Protein AF-A0A8J3K2D4-F1 (afdb_monomer_lite)

Foldseek 3Di:
DLVVLLVVFPHLLDLQSSLVSLLVVLLPDALVVLLVCVQVLVVLLLLCPDPQLQVLLCVLQVHADPVNSLFLSLLQVNNDDVSSVCCSVPVVSCCPDPQSVCSVVVNDHRRGHPSSSCSSQSSSCNNVVHDGRDDYDDDRVPPPPPPPPPPPPDDDDDDDDDDDDDDDDDDDDDDDDDDDDDDDDDDDDDDDDDD

InterPro domains:
  IPR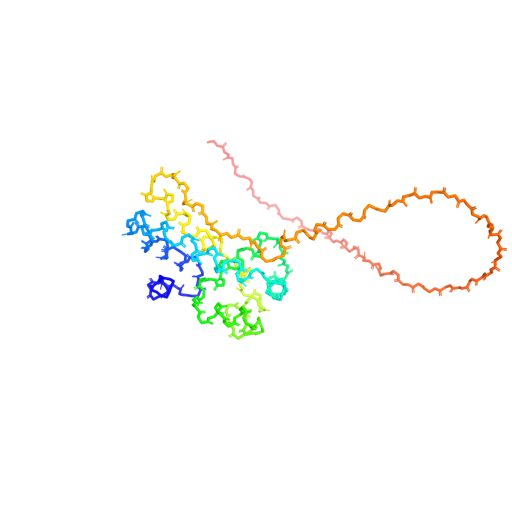025334 Domain of unknown function DUF4240 [PF14024] (2-125)

Radius of gyration: 26.65 Å; chains: 1; bounding box: 77×69×40 Å

pLDDT: mean 78.57, std 26.72, range [28.66, 98.62]

Organism: NCBI:txid310353

Sequence (195 aa):
MVEKARESAADPSDAEDVAERTLALLTALPAEKVALLAQPLWDLRARSYRWNLWHAAYLINGGCSDDGFEYFRGWLLAQGRAVFEGAVADPDTLADLPAVQRVAAGDEADLECESMYGVVWDAYEVVTGGQEPPAVMGRYPGSARDGTSRTPTRTADACRNSPHSSTAESGVQRVDFACRGGESTSIGGPTPPVS

Structure (mmCIF, N/CA/C/O backbone):
data_AF-A0A8J3K2D4-F1
#
_entry.id   AF-A0A8J3K2D4-F1
#
loop_
_atom_site.group_PDB
_atom_site.id
_atom_site.type_symbol
_atom_site.label_atom_id
_atom_site.label_alt_id
_atom_site.label_comp_id
_atom_site.label_asym_id
_atom_site.label_entity_id
_atom_site.label_seq_id
_atom_site.pdbx_PDB_ins_code
_atom_site.Cartn_x
_atom_site.Cartn_y
_atom_site.Cartn_z
_atom_site.occupancy
_atom_site.B_iso_or_equiv
_atom_site.auth_seq_id
_atom_site.auth_comp_id
_atom_site.auth_asym_id
_atom_site.auth_atom_id
_atom_site.pdbx_PDB_model_num
ATOM 1 N N . MET A 1 1 ? -10.055 -3.914 0.112 1.00 90.31 1 MET A N 1
ATOM 2 C CA . MET A 1 1 ? -9.832 -2.531 0.575 1.00 90.31 1 MET A CA 1
ATOM 3 C C . MET A 1 1 ? -9.081 -1.761 -0.485 1.00 90.31 1 MET A C 1
ATOM 5 O O . MET A 1 1 ? -9.723 -0.925 -1.088 1.00 90.31 1 MET A O 1
ATOM 9 N N . VAL A 1 2 ? -7.835 -2.128 -0.808 1.00 95.19 2 VAL A N 1
ATOM 10 C CA . VAL A 1 2 ? -7.049 -1.454 -1.862 1.00 95.19 2 VAL A CA 1
ATOM 11 C C . VAL A 1 2 ? -7.787 -1.357 -3.202 1.00 95.19 2 VAL A C 1
ATOM 13 O O . VAL A 1 2 ? -7.913 -0.264 -3.716 1.00 95.19 2 VAL A O 1
ATOM 16 N N . GLU A 1 3 ? -8.382 -2.433 -3.730 1.00 96.56 3 GLU A N 1
ATOM 17 C CA . GLU A 1 3 ? -9.128 -2.335 -5.009 1.00 96.56 3 GLU A CA 1
ATOM 18 C C . GLU A 1 3 ? -10.270 -1.309 -4.960 1.00 96.56 3 GLU A C 1
ATOM 20 O O . GLU A 1 3 ? -10.398 -0.457 -5.829 1.00 96.56 3 GLU A O 1
ATOM 25 N N . LYS A 1 4 ? -11.046 -1.315 -3.871 1.00 96.12 4 LYS A N 1
ATOM 26 C CA . LYS A 1 4 ? -12.104 -0.323 -3.646 1.00 96.12 4 LYS A CA 1
ATOM 27 C C . LYS A 1 4 ? -11.535 1.094 -3.493 1.00 96.12 4 LYS A C 1
ATOM 29 O O . LYS A 1 4 ? -12.167 2.053 -3.915 1.00 96.12 4 LYS A O 1
ATOM 34 N N . ALA A 1 5 ? -10.366 1.226 -2.870 1.00 96.81 5 ALA A N 1
ATOM 35 C CA . ALA A 1 5 ? -9.665 2.496 -2.735 1.00 96.81 5 ALA A CA 1
ATOM 36 C C . ALA A 1 5 ? -9.250 3.028 -4.114 1.00 96.81 5 ALA A C 1
ATOM 38 O O . ALA A 1 5 ? -9.567 4.171 -4.426 1.00 96.81 5 ALA A O 1
ATOM 39 N N . ARG A 1 6 ? -8.669 2.167 -4.963 1.00 96.81 6 ARG A N 1
ATOM 40 C CA . ARG A 1 6 ? -8.301 2.462 -6.357 1.00 96.81 6 ARG A CA 1
ATOM 41 C C . ARG A 1 6 ? -9.504 2.885 -7.198 1.00 96.81 6 ARG A C 1
ATOM 43 O O . ARG A 1 6 ? -9.395 3.836 -7.954 1.00 96.81 6 ARG A O 1
ATOM 50 N N . GLU A 1 7 ? -10.660 2.241 -7.039 1.00 96.44 7 GLU A N 1
ATOM 51 C CA . GLU A 1 7 ? -11.907 2.638 -7.723 1.00 96.44 7 GLU A CA 1
ATOM 52 C C . GLU A 1 7 ? -12.402 4.041 -7.328 1.00 96.44 7 GLU A C 1
ATOM 54 O O . GLU A 1 7 ? -13.128 4.676 -8.089 1.00 96.44 7 GLU A O 1
ATOM 59 N N . SER A 1 8 ? -12.043 4.510 -6.130 1.00 94.75 8 SER A N 1
ATOM 60 C CA . SER A 1 8 ? -12.447 5.818 -5.596 1.00 94.75 8 SER A CA 1
ATOM 61 C C . SER A 1 8 ? -11.359 6.894 -5.655 1.00 94.75 8 SER A C 1
ATOM 63 O O . SER A 1 8 ? -11.638 8.038 -5.298 1.00 94.75 8 SER A O 1
ATOM 65 N N . ALA A 1 9 ? -10.138 6.529 -6.052 1.00 95.25 9 ALA A N 1
ATOM 66 C CA . ALA A 1 9 ? -9.019 7.449 -6.201 1.00 95.25 9 ALA A CA 1
ATOM 67 C C . ALA A 1 9 ? -9.276 8.385 -7.391 1.00 95.25 9 ALA A C 1
ATOM 69 O O . ALA A 1 9 ? -9.798 7.964 -8.426 1.00 95.25 9 ALA A O 1
ATOM 70 N N . ALA A 1 10 ? -8.928 9.658 -7.231 1.00 95.06 10 ALA A N 1
ATOM 71 C CA . ALA A 1 10 ? -8.898 10.621 -8.322 1.00 95.06 10 ALA A CA 1
ATOM 72 C C . ALA A 1 10 ? -7.847 10.222 -9.367 1.00 95.06 10 ALA A C 1
ATOM 74 O O . ALA A 1 10 ? -8.119 10.322 -10.565 1.00 95.06 10 ALA A O 1
ATOM 75 N N . ASP A 1 11 ? -6.699 9.712 -8.915 1.00 91.81 11 ASP A N 1
ATOM 76 C CA . ASP A 1 11 ? -5.683 9.096 -9.763 1.00 91.81 11 ASP A CA 1
ATOM 77 C C . ASP A 1 11 ? -5.267 7.722 -9.203 1.00 91.81 11 ASP A C 1
ATOM 79 O O . ASP A 1 11 ? -4.462 7.631 -8.281 1.00 91.81 11 ASP A O 1
ATOM 83 N N . PRO A 1 12 ? -5.771 6.606 -9.764 1.00 91.06 12 PRO A N 1
ATOM 84 C CA . PRO A 1 12 ? -5.373 5.262 -9.340 1.00 91.06 12 PRO A CA 1
ATOM 85 C C . PRO A 1 12 ? -3.907 4.905 -9.646 1.00 91.06 12 PRO A C 1
ATOM 87 O O . PRO A 1 12 ? -3.455 3.820 -9.259 1.00 91.06 12 PRO A O 1
ATOM 90 N N . SER A 1 13 ? -3.184 5.733 -10.406 1.00 89.94 13 SER A N 1
ATOM 91 C CA . SER A 1 13 ? -1.741 5.583 -10.619 1.00 89.94 13 SER A CA 1
ATOM 92 C C . SER A 1 13 ? -0.906 6.294 -9.554 1.00 89.94 13 SER A C 1
ATOM 94 O O . SER A 1 13 ? 0.236 5.889 -9.340 1.00 89.94 13 SER A O 1
ATOM 96 N N . ASP A 1 14 ? -1.498 7.247 -8.833 1.00 94.44 14 ASP A N 1
ATOM 97 C CA . ASP A 1 14 ? -0.912 7.879 -7.656 1.00 94.44 14 ASP A CA 1
ATOM 98 C C . ASP A 1 14 ? -1.084 6.960 -6.434 1.00 94.44 14 ASP A C 1
ATOM 100 O O . ASP A 1 14 ? -2.194 6.679 -5.969 1.00 94.44 14 ASP A O 1
ATOM 104 N N . ALA A 1 15 ? 0.032 6.439 -5.924 1.00 96.69 15 ALA A N 1
ATOM 105 C CA . ALA A 1 15 ? 0.014 5.541 -4.777 1.00 96.69 15 ALA A CA 1
ATOM 106 C C . ALA A 1 15 ? -0.432 6.242 -3.485 1.00 96.69 15 ALA A C 1
ATOM 108 O O . ALA A 1 15 ? -1.056 5.581 -2.650 1.00 96.69 15 ALA A O 1
ATOM 109 N N . GLU A 1 16 ? -0.177 7.546 -3.343 1.00 96.88 16 GLU A N 1
ATOM 110 C CA . GLU A 1 16 ? -0.563 8.313 -2.159 1.00 96.88 16 GLU A CA 1
ATOM 111 C C . GLU A 1 16 ? -2.072 8.554 -2.120 1.00 96.88 16 GLU A C 1
ATOM 113 O O . GLU A 1 16 ? -2.702 8.283 -1.100 1.00 96.88 16 GLU A O 1
ATOM 118 N N . ASP A 1 17 ? -2.709 8.914 -3.241 1.00 97.38 17 ASP A N 1
ATOM 119 C CA . ASP A 1 17 ? -4.179 9.008 -3.286 1.00 97.38 17 ASP A CA 1
ATOM 120 C C . ASP A 1 17 ? -4.814 7.643 -2.964 1.00 97.38 17 ASP A C 1
ATOM 122 O O . ASP A 1 17 ? -5.733 7.542 -2.147 1.00 97.38 17 ASP A O 1
ATOM 126 N N . VAL A 1 18 ? -4.277 6.540 -3.500 1.00 98.44 18 VAL A N 1
ATOM 127 C CA . VAL A 1 18 ? -4.755 5.191 -3.143 1.00 98.44 18 VAL A CA 1
ATOM 128 C C . VAL A 1 18 ? -4.538 4.879 -1.651 1.00 98.44 18 VAL A C 1
ATOM 130 O O . VAL A 1 18 ? -5.399 4.227 -1.037 1.00 98.44 18 VAL A O 1
ATOM 133 N N . ALA A 1 19 ? -3.435 5.326 -1.047 1.00 98.44 19 ALA A N 1
ATOM 134 C CA . ALA A 1 19 ? -3.166 5.189 0.385 1.00 98.44 19 ALA A CA 1
ATOM 135 C C . ALA A 1 19 ? -4.170 5.985 1.224 1.00 98.44 19 ALA A C 1
ATOM 137 O O . ALA A 1 19 ? -4.793 5.409 2.119 1.00 98.44 19 ALA A O 1
ATOM 138 N N . GLU A 1 20 ? -4.433 7.243 0.873 1.00 98.31 20 GLU A N 1
ATOM 139 C CA . GLU A 1 20 ? -5.433 8.094 1.522 1.00 98.31 20 GLU A CA 1
ATOM 140 C C . GLU A 1 20 ? -6.835 7.475 1.459 1.00 98.31 20 GLU A C 1
ATOM 142 O O . GLU A 1 20 ? -7.537 7.380 2.473 1.00 98.31 20 GLU A O 1
ATOM 147 N N . ARG A 1 21 ? -7.257 6.979 0.285 1.00 98.44 21 ARG A N 1
ATOM 148 C CA . ARG A 1 21 ? -8.548 6.278 0.147 1.00 98.44 21 ARG A CA 1
ATOM 149 C C . ARG A 1 21 ? -8.584 4.993 0.964 1.00 98.44 21 ARG A C 1
ATOM 151 O O . ARG A 1 21 ? -9.619 4.665 1.550 1.00 98.44 21 ARG A O 1
ATOM 158 N N . THR A 1 22 ? -7.475 4.261 1.030 1.00 98.62 22 THR A N 1
ATOM 159 C CA . THR A 1 22 ? -7.382 3.045 1.845 1.00 98.62 22 THR A CA 1
ATOM 160 C C . THR A 1 22 ? -7.506 3.382 3.328 1.00 98.62 22 THR A C 1
ATOM 162 O O . THR A 1 22 ? -8.318 2.761 4.015 1.00 98.62 22 THR A O 1
ATOM 165 N N . LEU A 1 23 ? -6.795 4.405 3.807 1.00 98.56 23 LEU A N 1
ATOM 166 C CA . LEU A 1 23 ? -6.881 4.909 5.176 1.00 98.56 23 LEU A CA 1
ATOM 167 C C . LEU A 1 23 ? -8.310 5.347 5.526 1.00 98.56 23 LEU A C 1
ATOM 169 O O . LEU A 1 23 ? -8.849 4.942 6.558 1.00 98.56 23 LEU A O 1
ATOM 173 N N . ALA A 1 24 ? -8.974 6.100 4.645 1.00 98.31 24 ALA A N 1
ATOM 174 C CA . ALA A 1 24 ? -10.362 6.524 4.838 1.00 98.31 24 ALA A CA 1
ATOM 175 C C . ALA A 1 24 ? -11.330 5.330 4.953 1.00 98.31 24 ALA A C 1
ATOM 177 O O . ALA A 1 24 ? -12.232 5.319 5.792 1.00 98.31 24 ALA A O 1
ATOM 178 N N . LEU A 1 25 ? -11.136 4.286 4.140 1.00 98.31 25 LEU A N 1
ATOM 179 C CA . LEU A 1 25 ? -11.943 3.066 4.222 1.00 98.31 25 LEU A CA 1
ATOM 180 C C . LEU A 1 25 ? -11.695 2.281 5.515 1.00 98.31 25 LEU A C 1
ATOM 182 O O . LEU A 1 25 ? -12.634 1.681 6.040 1.00 98.31 25 LEU A O 1
ATOM 186 N N . LEU A 1 26 ? -10.457 2.255 6.013 1.00 98.25 26 LEU A N 1
ATOM 187 C CA . LEU A 1 26 ? -10.094 1.548 7.242 1.00 98.25 26 LEU A CA 1
ATOM 188 C C . LEU A 1 26 ? -10.584 2.278 8.494 1.00 98.25 26 LEU A C 1
ATOM 190 O O . LEU A 1 26 ? -11.137 1.639 9.384 1.00 98.25 26 LEU A O 1
ATOM 194 N N . THR A 1 27 ? -10.451 3.602 8.542 1.00 98.31 27 THR A N 1
ATOM 195 C CA . THR A 1 27 ? -10.892 4.430 9.681 1.00 98.31 27 THR A CA 1
ATOM 196 C C . THR A 1 27 ? -12.413 4.481 9.840 1.00 98.31 27 THR A C 1
ATOM 198 O O . THR A 1 27 ? -12.917 4.777 10.920 1.00 98.31 27 THR A O 1
ATOM 201 N N . ALA A 1 28 ? -13.167 4.113 8.800 1.00 98.06 28 ALA A N 1
ATOM 202 C CA . ALA A 1 28 ? -14.613 3.914 8.875 1.00 98.06 28 ALA A CA 1
ATOM 203 C C . ALA A 1 28 ? -15.030 2.570 9.520 1.00 98.06 28 ALA A C 1
ATOM 205 O O . ALA A 1 28 ? -16.226 2.294 9.657 1.00 98.06 28 ALA A O 1
ATOM 206 N N . LEU A 1 29 ? -14.079 1.700 9.878 1.00 97.94 29 LEU A N 1
ATOM 207 C CA . LEU A 1 29 ? -14.345 0.412 10.520 1.00 97.94 29 LEU A CA 1
ATOM 208 C C . LEU A 1 29 ? -14.216 0.506 12.051 1.00 97.94 29 LEU A C 1
ATOM 210 O O . LEU A 1 29 ? -13.459 1.328 12.559 1.00 97.94 29 LEU A O 1
ATOM 214 N N . PRO A 1 30 ? -14.882 -0.389 12.807 1.00 97.81 30 PRO A N 1
ATOM 215 C CA . PRO A 1 30 ? -14.586 -0.584 14.225 1.00 97.81 30 PRO A CA 1
ATOM 216 C C . PRO A 1 30 ? -13.123 -0.982 14.454 1.00 97.81 30 PRO A C 1
ATOM 218 O O . PRO A 1 30 ? -12.563 -1.746 13.658 1.00 97.81 30 PRO A O 1
ATOM 221 N N . ALA A 1 31 ? -12.542 -0.540 15.572 1.00 97.50 31 ALA A N 1
ATOM 222 C CA . ALA A 1 31 ? -11.148 -0.801 15.933 1.00 97.50 31 ALA A CA 1
ATOM 223 C C . ALA A 1 31 ? -10.792 -2.296 15.897 1.00 97.50 31 ALA A C 1
ATOM 225 O O . ALA A 1 31 ? -9.736 -2.669 15.391 1.00 97.50 31 ALA A O 1
ATOM 226 N N . GLU A 1 32 ? -11.701 -3.177 16.326 1.00 96.69 32 GLU A N 1
ATOM 227 C CA . GLU A 1 32 ? -11.483 -4.627 16.312 1.00 96.69 32 GLU A CA 1
ATOM 228 C C . GLU A 1 32 ? -11.319 -5.168 14.889 1.00 96.69 32 GLU A C 1
ATOM 230 O O . GLU A 1 32 ? -10.545 -6.095 14.657 1.00 96.69 32 GLU A O 1
ATOM 235 N N . LYS A 1 33 ? -12.018 -4.585 13.907 1.00 97.75 33 LYS A N 1
ATOM 236 C CA . LYS A 1 33 ? -11.863 -4.980 12.501 1.00 97.75 33 LYS A CA 1
ATOM 237 C C . LYS A 1 33 ? -10.554 -4.470 11.914 1.00 97.75 33 LYS A C 1
ATOM 239 O O . LYS A 1 33 ? -9.955 -5.190 11.121 1.00 97.75 33 LYS A O 1
ATOM 244 N N . VAL A 1 34 ? -10.115 -3.270 12.295 1.00 97.88 34 VAL A N 1
ATOM 245 C CA . VAL A 1 34 ? -8.817 -2.727 11.867 1.00 97.88 34 VAL A CA 1
ATOM 246 C C . VAL A 1 34 ? -7.675 -3.560 12.458 1.00 97.88 34 VAL A C 1
ATOM 248 O O . VAL A 1 34 ? -6.788 -3.979 11.719 1.00 97.88 34 VAL A O 1
ATOM 251 N N . ALA A 1 35 ? -7.752 -3.922 13.743 1.00 96.50 35 ALA A N 1
ATOM 252 C CA . ALA A 1 35 ? -6.783 -4.801 14.403 1.00 96.50 35 ALA A CA 1
ATOM 253 C C . ALA A 1 35 ? -6.590 -6.140 13.672 1.00 96.50 35 ALA A C 1
ATOM 255 O O . ALA A 1 35 ? -5.461 -6.599 13.499 1.00 96.50 35 ALA A O 1
ATOM 256 N N . LEU A 1 36 ? -7.676 -6.759 13.194 1.00 96.25 36 LEU A N 1
ATOM 257 C CA . LEU A 1 36 ? -7.611 -8.027 12.455 1.00 96.25 36 LEU A CA 1
ATOM 258 C C . LEU A 1 36 ? -6.854 -7.924 11.120 1.00 96.25 36 LEU A C 1
ATOM 260 O O . LEU A 1 36 ? -6.457 -8.953 10.573 1.00 96.25 36 LEU A O 1
ATOM 264 N N . LEU A 1 37 ? -6.642 -6.717 10.588 1.00 96.44 37 LEU A N 1
ATOM 265 C CA . LEU A 1 37 ? -5.908 -6.486 9.341 1.00 96.44 37 LEU A CA 1
ATOM 266 C C . LEU A 1 37 ? -4.396 -6.342 9.547 1.00 96.44 37 LEU A C 1
ATOM 268 O O . LEU A 1 37 ? -3.653 -6.414 8.566 1.00 96.44 37 LEU A O 1
ATOM 272 N N . ALA A 1 38 ? -3.929 -6.217 10.794 1.00 95.19 38 ALA A N 1
ATOM 273 C CA . ALA A 1 38 ? -2.505 -6.113 11.096 1.00 95.19 38 ALA A CA 1
ATOM 274 C C . ALA A 1 38 ? -1.739 -7.361 10.621 1.00 95.19 38 ALA A C 1
ATOM 276 O O . ALA A 1 38 ? -0.707 -7.237 9.959 1.00 95.19 38 ALA A O 1
ATOM 277 N N . GLN A 1 39 ? -2.274 -8.561 10.888 1.00 94.94 39 GLN A N 1
ATOM 278 C CA . GLN A 1 39 ? -1.649 -9.818 10.464 1.00 94.94 39 GLN A CA 1
ATOM 279 C C . GLN A 1 39 ? -1.620 -9.965 8.931 1.00 94.94 39 GLN A C 1
ATOM 281 O O . GLN A 1 39 ? -0.532 -10.174 8.400 1.00 94.94 39 GLN A O 1
ATOM 286 N N . PRO A 1 40 ? -2.733 -9.782 8.188 1.00 95.56 40 PRO A N 1
ATOM 287 C CA . PRO A 1 40 ? -2.692 -9.759 6.729 1.00 95.56 40 PRO A CA 1
ATOM 288 C C . PRO A 1 40 ? -1.672 -8.775 6.148 1.00 95.56 40 PRO A C 1
ATOM 290 O O . PRO A 1 40 ? -0.926 -9.152 5.248 1.00 95.56 40 PRO A O 1
ATOM 293 N N . LEU A 1 41 ? -1.596 -7.535 6.650 1.00 95.62 41 LEU A N 1
ATOM 294 C CA . LEU A 1 41 ? -0.605 -6.571 6.158 1.00 95.62 41 LEU A CA 1
ATOM 295 C C . LEU A 1 41 ? 0.825 -7.045 6.451 1.00 95.62 41 LEU A C 1
ATOM 297 O O . LEU A 1 41 ? 1.700 -6.927 5.595 1.00 95.62 41 LEU A O 1
ATOM 301 N N . TRP A 1 42 ? 1.074 -7.608 7.634 1.00 94.69 42 TRP A N 1
ATOM 302 C CA . TRP A 1 42 ? 2.369 -8.203 7.958 1.00 94.69 42 TRP A CA 1
ATOM 303 C C . TRP A 1 42 ? 2.730 -9.346 7.002 1.00 94.69 42 TRP A C 1
ATOM 305 O O . TRP A 1 42 ? 3.830 -9.347 6.453 1.00 94.69 42 TRP A O 1
ATOM 315 N N . ASP A 1 43 ? 1.800 -10.266 6.735 1.00 95.56 43 ASP A N 1
ATOM 316 C CA . ASP A 1 43 ? 2.026 -11.392 5.824 1.00 95.56 43 ASP A CA 1
ATOM 317 C C . ASP A 1 43 ? 2.380 -10.892 4.416 1.00 95.56 43 ASP A C 1
ATOM 319 O O . ASP A 1 43 ? 3.296 -11.411 3.777 1.00 95.56 43 ASP A O 1
ATOM 323 N N . LEU A 1 44 ? 1.701 -9.846 3.931 1.00 96.06 44 LEU A N 1
ATOM 324 C CA . LEU A 1 44 ? 2.034 -9.214 2.654 1.00 96.06 44 LEU A CA 1
ATOM 325 C C . LEU A 1 44 ? 3.456 -8.641 2.662 1.00 96.06 44 LEU A C 1
ATOM 327 O O . LEU A 1 44 ? 4.242 -8.981 1.778 1.00 96.06 44 LEU A O 1
ATOM 331 N N . ARG A 1 45 ? 3.811 -7.847 3.679 1.00 95.25 45 ARG A N 1
ATOM 332 C CA . ARG A 1 45 ? 5.150 -7.247 3.813 1.00 95.25 45 ARG A CA 1
ATOM 333 C C . ARG A 1 45 ? 6.255 -8.300 3.904 1.00 95.25 45 ARG A C 1
ATOM 335 O O . ARG A 1 45 ? 7.306 -8.139 3.286 1.00 95.25 45 ARG A O 1
ATOM 342 N N . ALA A 1 46 ? 6.010 -9.395 4.621 1.00 95.31 46 ALA A N 1
ATOM 343 C CA . ALA A 1 46 ? 6.943 -10.509 4.733 1.00 95.31 46 ALA A CA 1
ATOM 344 C C . ALA A 1 46 ? 7.113 -11.260 3.402 1.00 95.31 46 ALA A C 1
ATOM 346 O 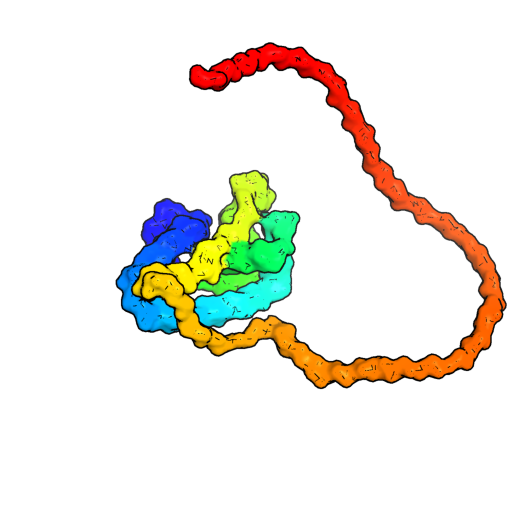O . ALA A 1 46 ? 8.228 -11.651 3.061 1.00 95.31 46 ALA A O 1
ATOM 347 N N . ARG A 1 47 ? 6.035 -11.443 2.625 1.00 95.50 47 ARG A N 1
ATOM 348 C CA . ARG A 1 47 ? 6.095 -12.092 1.301 1.00 95.50 47 ARG A CA 1
ATOM 349 C C . ARG A 1 47 ? 6.850 -11.264 0.264 1.00 95.50 47 ARG A C 1
ATOM 351 O O . ARG A 1 47 ? 7.520 -11.856 -0.579 1.00 95.50 47 ARG A O 1
ATOM 358 N N . SER A 1 48 ? 6.745 -9.936 0.313 1.00 96.75 48 SER A N 1
ATOM 359 C CA . SER A 1 48 ? 7.446 -9.036 -0.613 1.00 96.75 48 SER A CA 1
ATOM 360 C C . SER A 1 48 ? 8.879 -8.704 -0.195 1.00 96.75 48 SER A C 1
ATOM 362 O O . SER A 1 48 ? 9.630 -8.166 -1.004 1.00 96.75 48 SER A O 1
ATOM 364 N N . TYR A 1 49 ? 9.308 -9.063 1.020 1.00 96.00 49 TYR A N 1
ATOM 365 C CA . TYR A 1 49 ? 10.699 -8.912 1.450 1.00 96.00 49 TYR A CA 1
ATOM 366 C C . TYR A 1 49 ? 11.595 -9.980 0.802 1.00 96.00 49 TYR A C 1
ATOM 368 O O . TYR A 1 49 ? 11.877 -11.033 1.379 1.00 96.00 49 TYR A O 1
ATOM 376 N N . ARG A 1 50 ? 11.995 -9.738 -0.449 1.00 95.62 50 ARG A N 1
ATOM 377 C CA . ARG A 1 50 ? 12.765 -10.680 -1.268 1.00 95.62 50 ARG A CA 1
ATOM 378 C C . ARG A 1 50 ? 13.898 -9.973 -1.997 1.00 95.62 50 ARG A C 1
ATOM 380 O O . ARG A 1 50 ? 13.724 -8.871 -2.502 1.00 95.62 50 ARG A O 1
ATOM 387 N N . TRP A 1 51 ? 15.028 -10.663 -2.130 1.00 96.12 51 TRP A N 1
ATOM 388 C CA . TRP A 1 51 ? 16.222 -10.128 -2.787 1.00 96.12 51 TRP A CA 1
ATOM 389 C C . TRP A 1 51 ? 15.992 -9.730 -4.252 1.00 96.12 51 TRP A C 1
ATOM 391 O O . TRP A 1 51 ? 16.493 -8.711 -4.710 1.00 96.12 51 TRP A O 1
ATOM 401 N N . ASN A 1 52 ? 15.191 -10.508 -4.984 1.00 96.69 52 ASN A N 1
ATOM 402 C CA . ASN A 1 52 ? 14.855 -10.209 -6.375 1.00 96.69 52 ASN A CA 1
ATOM 403 C C . ASN A 1 52 ? 14.008 -8.930 -6.510 1.00 96.69 52 ASN A C 1
ATOM 405 O O . ASN A 1 52 ? 14.266 -8.129 -7.400 1.00 96.69 52 ASN A O 1
ATOM 409 N N . LEU A 1 53 ? 13.054 -8.705 -5.600 1.00 97.25 53 LEU A N 1
ATOM 410 C CA . LEU A 1 53 ? 12.303 -7.449 -5.542 1.00 97.25 53 LEU A CA 1
ATOM 411 C C . LEU A 1 53 ? 13.174 -6.275 -5.089 1.00 97.25 53 LEU A C 1
ATOM 413 O O . LEU A 1 53 ? 13.011 -5.177 -5.607 1.00 97.25 53 LEU A O 1
ATOM 417 N N . TRP A 1 54 ? 14.116 -6.499 -4.170 1.00 97.62 54 TRP A N 1
ATOM 418 C CA . TRP A 1 54 ? 15.068 -5.467 -3.751 1.00 97.62 54 TRP A CA 1
ATOM 419 C C . TRP A 1 54 ? 15.946 -5.007 -4.923 1.00 97.62 54 TRP A C 1
ATOM 421 O O . TRP A 1 54 ? 16.089 -3.811 -5.157 1.00 97.62 54 TRP A O 1
ATOM 431 N N . HIS A 1 55 ? 16.463 -5.944 -5.726 1.00 97.31 55 HIS A N 1
ATOM 432 C CA . HIS A 1 55 ? 17.181 -5.615 -6.960 1.00 97.31 55 HIS A CA 1
ATOM 433 C C . HIS A 1 55 ? 16.318 -4.838 -7.961 1.00 97.31 55 HIS A C 1
ATOM 435 O O . HIS A 1 55 ? 16.806 -3.880 -8.553 1.00 97.31 55 HIS A O 1
ATOM 441 N N . ALA A 1 56 ? 15.056 -5.234 -8.156 1.00 97.44 56 ALA A N 1
ATOM 442 C CA . ALA A 1 56 ? 14.151 -4.517 -9.052 1.00 97.44 56 ALA A CA 1
ATOM 443 C C . ALA A 1 56 ? 13.930 -3.073 -8.577 1.00 97.44 56 ALA A C 1
ATOM 445 O O . ALA A 1 56 ? 14.099 -2.149 -9.366 1.00 97.44 56 ALA A O 1
ATOM 446 N N . ALA A 1 57 ? 13.656 -2.872 -7.284 1.00 97.31 57 ALA A N 1
ATOM 447 C CA . ALA A 1 57 ? 13.519 -1.543 -6.688 1.00 97.31 57 ALA A CA 1
ATOM 448 C C . ALA A 1 57 ? 14.784 -0.693 -6.889 1.00 97.31 57 ALA A C 1
ATOM 450 O O . ALA A 1 57 ? 14.698 0.451 -7.324 1.00 97.31 57 ALA A O 1
ATOM 451 N N . TYR A 1 58 ? 15.964 -1.278 -6.654 1.00 96.44 58 TYR A N 1
ATOM 452 C CA . TYR A 1 58 ? 17.248 -0.606 -6.859 1.00 96.44 58 TYR A CA 1
ATOM 453 C C . TYR A 1 58 ? 17.462 -0.165 -8.309 1.00 96.44 58 TYR A C 1
ATOM 455 O O . TYR A 1 58 ? 17.963 0.929 -8.553 1.00 96.44 58 TYR A O 1
ATOM 463 N N . LEU A 1 59 ? 17.103 -1.006 -9.281 1.00 96.19 59 LEU A N 1
ATOM 464 C CA . LEU A 1 59 ? 17.249 -0.671 -10.696 1.00 96.19 59 LEU A CA 1
ATOM 465 C C . LEU A 1 59 ? 16.250 0.397 -11.142 1.00 96.19 59 LEU A C 1
ATOM 467 O O . LEU A 1 59 ? 16.637 1.299 -11.879 1.00 96.19 59 LEU A O 1
ATOM 471 N N . ILE A 1 60 ? 14.993 0.295 -10.703 1.00 96.31 60 ILE A N 1
ATOM 472 C CA . ILE A 1 60 ? 13.922 1.216 -11.099 1.00 96.31 60 ILE A CA 1
ATOM 473 C C . ILE A 1 60 ? 14.172 2.611 -10.521 1.00 96.31 60 ILE A C 1
ATOM 475 O O . ILE A 1 60 ? 14.172 3.577 -11.274 1.00 96.31 60 ILE A O 1
ATOM 479 N N . ASN A 1 61 ? 14.460 2.711 -9.222 1.00 95.19 61 ASN A N 1
ATOM 480 C CA . ASN A 1 61 ? 14.646 3.994 -8.534 1.00 95.19 61 ASN A CA 1
ATOM 481 C C . ASN A 1 61 ? 16.087 4.542 -8.660 1.00 95.19 61 ASN A C 1
ATOM 483 O O . ASN A 1 61 ? 16.440 5.548 -8.059 1.00 95.19 61 ASN A O 1
ATOM 487 N N . GLY A 1 62 ? 16.985 3.866 -9.393 1.00 93.19 62 GLY A N 1
ATOM 488 C CA . GLY A 1 62 ? 18.392 4.286 -9.510 1.00 93.19 62 GLY A CA 1
ATOM 489 C C . GLY A 1 62 ? 19.204 4.185 -8.206 1.00 93.19 62 GLY A C 1
ATOM 490 O O . GLY A 1 62 ? 20.293 4.755 -8.097 1.00 93.19 62 GLY A O 1
ATOM 491 N N . GLY A 1 63 ? 18.691 3.451 -7.222 1.00 92.25 63 GLY A N 1
ATOM 492 C CA . GLY A 1 63 ? 19.240 3.252 -5.887 1.00 92.25 63 GLY A CA 1
ATOM 493 C C . GLY A 1 63 ? 18.145 2.777 -4.931 1.00 92.25 63 GLY A C 1
ATOM 494 O O . GLY A 1 63 ? 16.961 2.936 -5.203 1.00 92.25 63 GLY A O 1
ATOM 495 N N . CYS A 1 64 ? 18.509 2.145 -3.814 1.00 91.50 64 CYS A N 1
ATOM 496 C CA . CYS A 1 64 ? 17.531 1.747 -2.798 1.00 91.50 64 CYS A CA 1
ATOM 497 C C . CYS A 1 64 ? 18.215 1.542 -1.442 1.00 91.50 64 CYS A C 1
ATOM 499 O O . CYS A 1 64 ? 19.187 0.787 -1.345 1.00 91.50 64 CYS A O 1
ATOM 501 N N . SER A 1 65 ? 17.734 2.231 -0.407 1.00 94.19 65 SER A N 1
ATOM 502 C CA . SER A 1 65 ? 18.071 1.942 0.992 1.00 94.19 65 SER A CA 1
ATOM 503 C C . SER A 1 65 ? 17.115 0.886 1.561 1.00 94.19 65 SER A C 1
ATOM 505 O O . SER A 1 65 ? 16.160 0.484 0.896 1.00 94.19 65 SER A O 1
ATOM 507 N N . ASP A 1 66 ? 17.348 0.431 2.794 1.00 93.75 66 ASP A N 1
ATOM 508 C CA . ASP A 1 66 ? 16.407 -0.475 3.466 1.00 93.75 66 ASP A CA 1
ATOM 509 C C . ASP A 1 66 ? 15.018 0.173 3.622 1.00 93.75 66 ASP A C 1
ATOM 511 O O . ASP A 1 66 ? 14.019 -0.454 3.268 1.00 93.75 66 ASP A O 1
ATOM 515 N N . ASP A 1 67 ? 14.965 1.443 4.044 1.00 94.56 67 ASP A N 1
ATOM 516 C CA . ASP A 1 67 ? 13.721 2.218 4.180 1.00 94.56 67 ASP A CA 1
ATOM 517 C C . ASP A 1 67 ? 13.071 2.483 2.813 1.00 94.56 67 ASP A C 1
ATOM 519 O O . ASP A 1 67 ? 11.882 2.233 2.623 1.00 94.56 67 ASP A O 1
ATOM 523 N N . GLY A 1 68 ? 13.865 2.868 1.806 1.00 96.06 68 GLY A N 1
ATOM 524 C CA . GLY A 1 68 ? 13.371 3.050 0.438 1.00 96.06 68 GLY A CA 1
ATOM 525 C C . GLY A 1 68 ? 12.774 1.764 -0.142 1.00 96.06 68 GLY A C 1
ATOM 526 O O . GLY A 1 68 ? 11.780 1.800 -0.866 1.00 96.06 68 GLY A O 1
ATOM 527 N N . PHE A 1 69 ? 13.306 0.596 0.233 1.00 97.75 69 PHE A N 1
ATOM 528 C CA . PHE A 1 69 ? 12.721 -0.683 -0.160 1.00 97.75 69 PHE A CA 1
ATOM 529 C C . PHE A 1 69 ? 11.407 -0.985 0.570 1.00 97.75 69 PHE A C 1
ATOM 531 O O . PHE A 1 69 ? 10.528 -1.662 0.030 1.00 97.75 69 PHE A O 1
ATOM 538 N N . GLU A 1 70 ? 11.245 -0.527 1.810 1.00 97.25 70 GLU A N 1
ATOM 539 C CA . GLU A 1 70 ? 9.958 -0.589 2.503 1.00 97.25 70 GLU A CA 1
ATOM 540 C C . GLU A 1 70 ? 8.909 0.246 1.768 1.00 97.25 70 GLU A C 1
ATOM 542 O O . GLU A 1 70 ? 7.825 -0.262 1.468 1.00 97.25 70 GLU A O 1
ATOM 547 N N . TYR A 1 71 ? 9.259 1.469 1.376 1.00 97.56 71 TYR A N 1
ATOM 548 C CA . TYR A 1 71 ? 8.325 2.377 0.713 1.00 97.56 71 TYR A CA 1
ATOM 549 C C . TYR A 1 71 ? 8.014 1.943 -0.717 1.00 97.56 71 TYR A C 1
ATOM 551 O O . TYR A 1 71 ? 6.856 2.004 -1.127 1.00 97.56 71 TYR A O 1
ATOM 559 N N . PHE A 1 72 ? 8.982 1.379 -1.444 1.00 98.19 72 PHE A N 1
ATOM 560 C CA . PHE A 1 72 ? 8.727 0.714 -2.724 1.00 98.19 72 PHE A CA 1
ATOM 561 C C . PHE A 1 72 ? 7.722 -0.439 -2.578 1.00 98.19 72 PHE A C 1
ATOM 563 O O . PHE A 1 72 ? 6.809 -0.606 -3.389 1.00 98.19 72 PHE A O 1
ATOM 570 N N . ARG A 1 73 ? 7.834 -1.245 -1.513 1.00 98.19 73 ARG A N 1
ATOM 571 C CA . ARG A 1 73 ? 6.845 -2.300 -1.227 1.00 98.19 73 ARG A CA 1
ATOM 572 C C . ARG A 1 73 ? 5.485 -1.715 -0.837 1.00 98.19 73 ARG A C 1
ATOM 574 O O . ARG A 1 73 ? 4.472 -2.337 -1.152 1.00 98.19 73 ARG A O 1
ATOM 581 N N . GLY A 1 74 ? 5.449 -0.550 -0.192 1.00 98.19 74 GLY A N 1
ATOM 582 C CA . GLY A 1 74 ? 4.234 0.238 0.025 1.00 98.19 74 GLY A CA 1
ATOM 583 C C . GLY A 1 74 ? 3.573 0.655 -1.291 1.00 98.19 74 GLY A C 1
ATOM 584 O O . GLY A 1 74 ? 2.398 0.356 -1.508 1.00 98.19 74 GLY A O 1
ATOM 585 N N . TRP A 1 75 ? 4.345 1.210 -2.227 1.00 98.25 75 TRP A N 1
ATOM 586 C CA . TRP A 1 75 ? 3.881 1.512 -3.584 1.00 98.25 75 TRP A CA 1
ATOM 587 C C . TRP A 1 75 ? 3.341 0.261 -4.295 1.00 98.25 75 TRP A C 1
ATOM 589 O O . TRP A 1 75 ? 2.256 0.293 -4.879 1.00 98.25 75 TRP A O 1
ATOM 599 N N . LEU A 1 76 ? 4.033 -0.879 -4.179 1.00 98.00 76 LEU A N 1
ATOM 600 C CA . LEU A 1 76 ? 3.600 -2.139 -4.787 1.00 98.00 76 LEU A CA 1
ATOM 601 C C . LEU A 1 76 ? 2.268 -2.642 -4.207 1.00 98.00 76 LEU A C 1
ATOM 603 O O . LEU A 1 76 ? 1.438 -3.183 -4.938 1.00 98.00 76 LEU A O 1
ATOM 607 N N . LEU A 1 77 ? 2.036 -2.455 -2.902 1.00 98.12 77 LEU A N 1
ATOM 608 C CA . LEU A 1 77 ? 0.748 -2.755 -2.271 1.00 98.12 77 LEU A CA 1
ATOM 609 C C . LEU A 1 77 ? -0.373 -1.878 -2.840 1.00 98.12 77 LEU A C 1
ATOM 611 O O . LEU A 1 77 ? -1.480 -2.382 -3.044 1.00 98.12 77 LEU A O 1
ATOM 615 N N . ALA A 1 78 ? -0.090 -0.606 -3.141 1.00 98.19 78 ALA A N 1
ATOM 616 C CA . ALA A 1 78 ? -1.059 0.323 -3.720 1.00 98.19 78 ALA A CA 1
ATOM 617 C C . ALA A 1 78 ? -1.487 -0.053 -5.147 1.00 98.19 78 ALA A C 1
ATOM 619 O O . ALA A 1 78 ? -2.611 0.263 -5.542 1.00 98.19 78 ALA A O 1
ATOM 620 N N . GLN A 1 79 ? -0.664 -0.799 -5.895 1.00 97.56 79 GLN A N 1
ATOM 621 C CA . GLN A 1 79 ? -1.000 -1.275 -7.246 1.00 97.56 79 GLN A CA 1
ATOM 622 C C . GLN A 1 79 ? -2.109 -2.343 -7.274 1.00 97.56 79 GLN A C 1
ATOM 624 O O . GLN A 1 79 ? -2.634 -2.671 -8.340 1.00 97.56 79 GLN A O 1
ATOM 629 N N . GLY A 1 80 ? -2.503 -2.869 -6.111 1.00 96.75 80 GLY A N 1
ATOM 630 C CA . GLY A 1 80 ? -3.543 -3.886 -5.994 1.00 96.75 80 GLY A CA 1
ATOM 631 C C . GLY A 1 80 ? -3.003 -5.313 -6.076 1.00 96.75 80 GLY A C 1
ATOM 632 O O . GLY A 1 80 ? -1.809 -5.568 -6.246 1.00 96.75 80 GLY A O 1
ATOM 633 N N . ARG A 1 81 ? -3.903 -6.285 -5.906 1.00 96.62 81 ARG A N 1
ATOM 634 C CA . ARG A 1 81 ? -3.516 -7.685 -5.667 1.00 96.62 81 ARG A CA 1
ATOM 635 C C . ARG A 1 81 ? -2.777 -8.296 -6.851 1.00 96.62 81 ARG A C 1
ATOM 637 O O . ARG A 1 81 ? -1.768 -8.959 -6.644 1.00 96.62 81 ARG A O 1
ATOM 644 N N . ALA A 1 82 ? -3.305 -8.120 -8.060 1.00 97.12 82 ALA A N 1
ATOM 645 C CA . ALA A 1 82 ? -2.782 -8.796 -9.244 1.00 97.12 82 ALA A CA 1
ATOM 646 C C . ALA A 1 82 ? -1.338 -8.371 -9.543 1.00 97.12 82 ALA A C 1
ATOM 648 O O . ALA A 1 82 ? -0.484 -9.224 -9.769 1.00 97.12 82 ALA A O 1
ATOM 649 N N . VAL A 1 83 ? -1.060 -7.065 -9.467 1.00 97.75 83 VAL A N 1
ATOM 650 C CA . VAL A 1 83 ? 0.284 -6.513 -9.671 1.00 97.75 83 VAL A CA 1
ATOM 651 C C . VAL A 1 83 ? 1.222 -6.946 -8.548 1.00 97.75 83 VAL A C 1
ATOM 653 O O . VAL A 1 83 ? 2.316 -7.431 -8.822 1.00 97.75 83 VAL A O 1
ATOM 656 N N . PHE A 1 84 ? 0.779 -6.852 -7.290 1.00 98.12 84 PHE A N 1
ATOM 657 C CA . PHE A 1 84 ? 1.579 -7.281 -6.145 1.00 98.12 84 PHE A CA 1
ATOM 658 C C . PHE A 1 84 ? 1.977 -8.761 -6.241 1.00 98.12 84 PHE A C 1
ATOM 660 O O . PHE A 1 84 ? 3.146 -9.108 -6.087 1.00 98.12 84 PHE A O 1
ATOM 667 N N . GLU A 1 85 ? 1.013 -9.651 -6.487 1.00 97.81 85 GLU A N 1
ATOM 668 C CA . GLU A 1 85 ? 1.269 -11.092 -6.569 1.00 97.81 85 GLU A CA 1
ATOM 669 C C . GLU A 1 85 ? 2.118 -11.450 -7.794 1.00 97.81 85 GLU A C 1
ATOM 671 O O . GLU A 1 85 ? 3.011 -12.291 -7.675 1.00 97.81 85 GLU A O 1
ATOM 676 N N . GLY A 1 86 ? 1.897 -10.773 -8.927 1.00 98.19 86 GLY A N 1
ATOM 677 C CA . GLY A 1 86 ? 2.718 -10.896 -10.131 1.00 98.19 86 GLY A CA 1
ATOM 678 C C . GLY A 1 86 ? 4.177 -10.534 -9.868 1.00 98.19 86 GLY A C 1
ATOM 679 O O . GLY A 1 86 ? 5.048 -11.372 -10.064 1.00 98.19 86 GLY A O 1
ATOM 680 N N . ALA A 1 87 ? 4.435 -9.352 -9.307 1.00 98.06 87 ALA A N 1
ATOM 681 C CA . ALA A 1 87 ? 5.788 -8.880 -9.017 1.00 98.06 87 ALA A CA 1
ATOM 682 C C . ALA A 1 87 ? 6.514 -9.727 -7.956 1.00 98.06 87 ALA A C 1
ATOM 684 O O . ALA A 1 87 ? 7.723 -9.940 -8.035 1.00 98.06 87 ALA A O 1
ATOM 685 N N . VAL A 1 88 ? 5.794 -10.244 -6.951 1.00 97.75 88 VAL A N 1
ATOM 686 C CA . VAL A 1 88 ? 6.375 -11.156 -5.947 1.00 97.75 88 VAL A CA 1
ATOM 687 C C . VAL A 1 88 ? 6.803 -12.485 -6.572 1.00 97.75 88 VAL A C 1
ATOM 689 O O . VAL A 1 88 ? 7.824 -13.049 -6.161 1.00 97.75 88 VAL A O 1
ATOM 692 N N . ALA A 1 89 ? 6.031 -12.996 -7.534 1.00 97.56 89 ALA A N 1
ATOM 693 C CA . ALA A 1 89 ? 6.364 -14.215 -8.262 1.00 97.56 89 ALA A CA 1
ATOM 694 C C . ALA A 1 89 ? 7.486 -13.980 -9.285 1.00 97.56 89 ALA A C 1
ATOM 696 O O . ALA A 1 89 ? 8.428 -14.771 -9.346 1.00 97.56 89 ALA A O 1
ATOM 697 N N . ASP A 1 90 ? 7.393 -12.884 -10.033 1.00 97.81 90 ASP A N 1
ATOM 698 C CA . ASP A 1 90 ? 8.288 -12.501 -11.117 1.00 97.81 90 ASP A CA 1
ATOM 699 C C . ASP A 1 90 ? 8.434 -10.964 -11.189 1.00 97.81 90 ASP A C 1
ATOM 701 O O . ASP A 1 90 ? 7.558 -10.281 -11.733 1.00 97.81 90 ASP A O 1
ATOM 705 N N . PRO A 1 91 ? 9.524 -10.392 -10.638 1.00 97.50 91 PRO A N 1
ATOM 706 C CA . PRO A 1 91 ? 9.746 -8.948 -10.640 1.00 97.50 91 PRO A CA 1
ATOM 707 C C . PRO A 1 91 ? 9.854 -8.325 -12.033 1.00 97.50 91 PRO A C 1
ATOM 709 O O . PRO A 1 91 ? 9.622 -7.125 -12.153 1.00 97.50 91 PRO A O 1
ATOM 712 N N . ASP A 1 92 ? 10.162 -9.099 -13.079 1.00 97.19 92 ASP A N 1
ATOM 713 C CA . ASP A 1 92 ? 10.286 -8.564 -14.442 1.00 97.19 92 ASP A CA 1
ATOM 714 C C . ASP A 1 92 ? 8.938 -8.051 -14.973 1.00 97.19 92 ASP A C 1
ATOM 716 O O . ASP A 1 92 ? 8.900 -7.133 -15.792 1.00 97.19 92 ASP A O 1
ATOM 720 N N . THR A 1 93 ? 7.819 -8.545 -14.426 1.00 98.12 93 THR A N 1
ATOM 721 C CA . THR A 1 93 ? 6.466 -8.036 -14.723 1.00 98.12 93 THR A CA 1
ATOM 722 C C . THR A 1 93 ? 6.283 -6.551 -14.391 1.00 98.12 93 THR A C 1
ATOM 724 O O . THR A 1 93 ? 5.382 -5.906 -14.925 1.00 98.12 93 THR A O 1
ATOM 727 N N . LEU A 1 94 ? 7.142 -5.975 -13.540 1.00 97.56 94 LEU A N 1
ATOM 728 C CA . LEU A 1 94 ? 7.119 -4.549 -13.218 1.00 97.56 94 LEU A CA 1
ATOM 729 C C . LEU A 1 94 ? 7.474 -3.669 -14.424 1.00 97.56 94 LEU A C 1
ATOM 731 O O . LEU A 1 94 ? 6.986 -2.545 -14.505 1.00 97.56 94 LEU A O 1
ATOM 735 N N . ALA A 1 95 ? 8.271 -4.163 -15.378 1.00 96.75 95 ALA A N 1
ATOM 736 C CA . ALA A 1 95 ? 8.691 -3.392 -16.552 1.00 96.75 95 ALA A CA 1
ATOM 737 C C . ALA A 1 95 ? 7.521 -2.993 -17.477 1.00 96.75 95 ALA A C 1
ATOM 739 O O . ALA A 1 95 ? 7.612 -2.018 -18.229 1.00 96.75 95 ALA A O 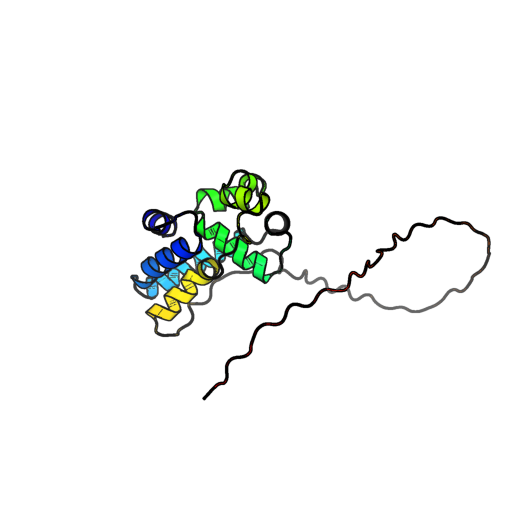1
ATOM 740 N N . ASP A 1 96 ? 6.404 -3.718 -17.394 1.00 96.56 96 ASP A N 1
ATOM 741 C CA . ASP A 1 96 ? 5.193 -3.445 -18.169 1.00 96.56 96 ASP A CA 1
ATOM 742 C C . ASP A 1 96 ? 4.304 -2.364 -17.529 1.00 96.56 96 ASP A C 1
ATOM 744 O O . ASP A 1 96 ? 3.328 -1.917 -18.138 1.00 96.56 96 ASP A O 1
ATOM 748 N N . LEU A 1 97 ? 4.611 -1.928 -16.301 1.00 96.31 97 LEU A N 1
ATOM 749 C CA . LEU A 1 97 ? 3.809 -0.935 -15.594 1.00 96.31 97 LEU A CA 1
ATOM 750 C C . LEU A 1 97 ? 4.111 0.485 -16.101 1.00 96.31 97 LEU A C 1
ATOM 752 O O . LEU A 1 97 ? 5.274 0.895 -16.107 1.00 96.31 97 LEU A O 1
ATOM 756 N N . PRO A 1 98 ? 3.084 1.297 -16.428 1.00 94.50 98 PRO A N 1
ATOM 757 C CA . PRO A 1 98 ? 3.288 2.665 -16.905 1.00 94.50 98 PRO A CA 1
ATOM 758 C C . PRO A 1 98 ? 4.106 3.547 -15.953 1.00 94.50 98 PRO A C 1
ATOM 760 O O . PRO A 1 98 ? 4.929 4.326 -16.417 1.00 94.50 98 PRO A O 1
ATOM 763 N N . ALA A 1 99 ? 3.920 3.404 -14.637 1.00 94.38 99 ALA A N 1
ATOM 764 C CA . ALA A 1 99 ? 4.696 4.149 -13.642 1.00 94.38 99 ALA A CA 1
ATOM 765 C C . ALA A 1 99 ? 6.198 3.825 -13.734 1.00 94.38 99 ALA A C 1
ATOM 767 O O . ALA A 1 99 ? 7.027 4.724 -13.792 1.00 94.38 99 ALA A O 1
ATOM 768 N N . VAL A 1 100 ? 6.554 2.542 -13.871 1.00 95.75 100 VAL A N 1
ATOM 769 C CA . VAL A 1 100 ? 7.953 2.111 -14.038 1.00 95.75 100 VAL A CA 1
ATOM 770 C C . VAL A 1 100 ? 8.548 2.660 -15.337 1.00 95.75 100 VAL A C 1
ATOM 772 O O . VAL A 1 100 ? 9.692 3.107 -15.356 1.00 95.75 100 VAL A O 1
ATOM 775 N N . GLN A 1 101 ? 7.767 2.686 -16.418 1.00 94.88 101 GLN A N 1
ATOM 776 C CA . GLN A 1 101 ? 8.206 3.244 -17.701 1.00 94.88 101 GLN A CA 1
ATOM 777 C C . GLN A 1 101 ? 8.446 4.758 -17.634 1.00 94.88 101 GLN A C 1
ATOM 779 O O . GLN A 1 101 ? 9.396 5.243 -18.246 1.00 94.88 101 GLN A O 1
ATOM 784 N N . ARG A 1 102 ? 7.628 5.502 -16.878 1.00 93.31 102 ARG A N 1
ATOM 785 C CA . ARG A 1 102 ? 7.814 6.948 -16.668 1.00 93.31 102 ARG A CA 1
ATOM 786 C C . ARG A 1 102 ? 9.040 7.256 -15.817 1.00 93.31 102 ARG A C 1
ATOM 788 O O . ARG A 1 102 ? 9.806 8.143 -16.184 1.00 93.31 102 ARG A O 1
ATOM 795 N N . VAL A 1 103 ? 9.293 6.478 -14.763 1.00 93.69 103 VAL A N 1
ATOM 796 C CA . VAL A 1 103 ? 10.543 6.586 -13.990 1.00 93.69 103 VAL A CA 1
ATOM 797 C C . VAL A 1 103 ? 11.755 6.302 -14.876 1.00 93.69 103 VAL A C 1
ATOM 799 O O . VAL A 1 103 ? 12.697 7.089 -14.908 1.00 93.69 103 VAL A O 1
ATOM 802 N N . ALA A 1 104 ? 11.704 5.247 -15.694 1.00 90.38 104 ALA A N 1
ATOM 803 C CA . ALA A 1 104 ? 12.779 4.932 -16.637 1.00 90.38 104 ALA A CA 1
ATOM 804 C C . ALA A 1 104 ? 13.000 6.027 -17.704 1.00 90.38 104 ALA A C 1
ATOM 806 O O . ALA A 1 104 ? 14.121 6.192 -18.190 1.00 90.38 104 ALA A O 1
ATOM 807 N N . ALA A 1 105 ? 11.955 6.776 -18.068 1.00 91.00 105 ALA A N 1
ATOM 808 C CA . ALA A 1 105 ? 12.041 7.930 -18.963 1.00 91.00 105 ALA A CA 1
ATOM 809 C C . ALA A 1 105 ? 12.560 9.208 -18.270 1.00 91.00 105 ALA A C 1
ATOM 811 O O . ALA A 1 105 ? 12.924 10.161 -18.959 1.00 91.00 105 ALA A O 1
ATOM 812 N N . GLY A 1 106 ? 12.639 9.219 -16.934 1.00 88.31 106 GLY A N 1
ATOM 813 C CA . GLY A 1 106 ? 12.987 10.394 -16.132 1.00 88.31 106 GLY A CA 1
ATOM 814 C C . GLY A 1 106 ? 11.832 11.383 -15.942 1.00 88.31 106 GLY A C 1
ATOM 815 O O . GLY A 1 106 ? 12.076 12.529 -15.570 1.00 88.31 106 GLY A O 1
ATOM 816 N N . ASP A 1 107 ? 10.595 10.955 -16.207 1.00 80.25 107 ASP A N 1
ATOM 817 C CA .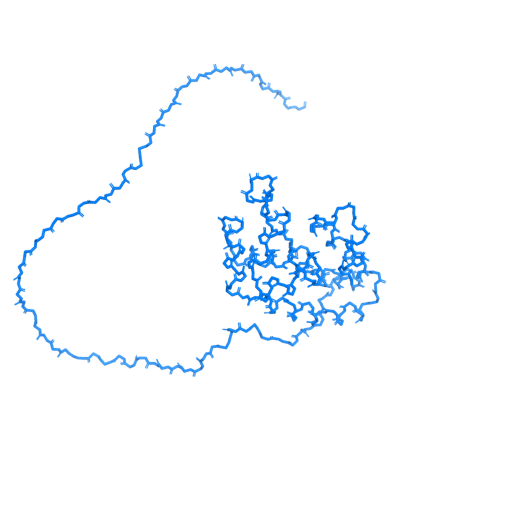 ASP A 1 107 ? 9.386 11.786 -16.128 1.00 80.25 107 ASP A CA 1
ATOM 818 C C . ASP A 1 107 ? 8.748 11.782 -14.726 1.00 80.25 107 ASP A C 1
ATOM 820 O O . ASP A 1 107 ? 7.888 12.613 -14.433 1.00 80.25 107 ASP A O 1
ATOM 824 N N . GLU A 1 108 ? 9.140 10.842 -13.864 1.00 77.19 108 GLU A N 1
ATOM 825 C CA . GLU A 1 108 ? 8.551 10.617 -12.542 1.00 77.19 108 GLU A CA 1
ATOM 826 C C . GLU A 1 108 ? 9.651 10.367 -11.498 1.00 77.19 108 GLU A C 1
ATOM 828 O O . GLU A 1 108 ? 10.760 9.949 -11.839 1.00 77.19 108 GLU A O 1
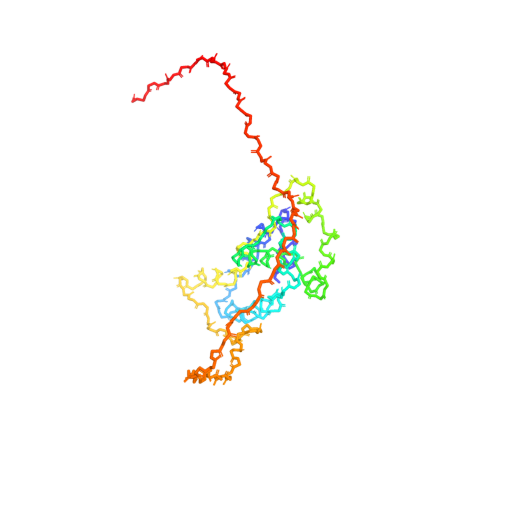ATOM 833 N N . ALA A 1 109 ? 9.352 10.686 -10.236 1.00 86.38 109 ALA A N 1
ATOM 834 C CA . ALA A 1 109 ? 10.242 10.437 -9.103 1.00 86.38 109 ALA A CA 1
ATOM 835 C C . ALA A 1 109 ? 10.276 8.942 -8.730 1.00 86.38 109 ALA A C 1
ATOM 837 O O . ALA A 1 109 ? 9.613 8.119 -9.359 1.00 86.38 109 ALA A O 1
ATOM 838 N N . ASP A 1 110 ? 11.041 8.601 -7.695 1.00 91.69 110 ASP A N 1
ATOM 839 C CA . ASP A 1 110 ? 11.156 7.233 -7.189 1.00 91.69 110 ASP A CA 1
ATOM 840 C C . ASP A 1 110 ? 9.783 6.627 -6.856 1.00 91.69 110 ASP A C 1
ATOM 842 O O . ASP A 1 110 ? 8.880 7.296 -6.350 1.00 91.69 110 ASP A O 1
ATOM 846 N N . LEU A 1 111 ? 9.622 5.329 -7.129 1.00 96.12 111 LEU A N 1
ATOM 847 C CA . LEU A 1 111 ? 8.395 4.614 -6.791 1.00 96.12 111 LEU A CA 1
ATOM 848 C C . LEU A 1 111 ? 8.403 4.271 -5.306 1.00 96.12 111 LEU A C 1
ATOM 850 O O . LEU A 1 111 ? 9.014 3.286 -4.883 1.00 96.12 111 LEU A O 1
ATOM 854 N N . GLU A 1 112 ? 7.715 5.087 -4.521 1.00 96.12 112 GLU A N 1
ATOM 855 C CA . GLU A 1 112 ? 7.619 4.949 -3.076 1.00 96.12 112 GLU A CA 1
ATOM 856 C C . GLU A 1 112 ? 6.230 5.341 -2.564 1.00 96.12 112 GLU A C 1
ATOM 858 O O . GLU A 1 112 ? 5.519 6.127 -3.184 1.00 96.12 112 GLU A O 1
ATOM 863 N N . CYS A 1 113 ? 5.810 4.726 -1.460 1.00 97.62 113 CYS A N 1
ATOM 864 C CA . CYS A 1 113 ? 4.625 5.133 -0.713 1.00 97.62 113 CYS A CA 1
ATOM 865 C C . CYS A 1 113 ? 4.732 4.616 0.726 1.00 97.62 113 CYS A C 1
ATOM 867 O O . CYS A 1 113 ? 4.385 3.466 1.027 1.00 97.62 113 CYS A O 1
ATOM 869 N N . GLU A 1 114 ? 5.251 5.457 1.619 1.00 97.00 114 GLU A N 1
ATOM 870 C CA . GLU A 1 114 ? 5.373 5.152 3.049 1.00 97.00 114 GLU A CA 1
ATOM 871 C C . GLU A 1 114 ? 3.989 4.933 3.674 1.00 97.00 114 GLU A C 1
ATOM 873 O O . GLU A 1 114 ? 3.762 3.932 4.364 1.00 97.00 114 GLU A O 1
ATOM 878 N N . SER A 1 115 ? 3.031 5.809 3.354 1.00 98.00 115 SER A N 1
ATOM 879 C CA . SER A 1 115 ? 1.684 5.776 3.925 1.00 98.00 115 SER A CA 1
ATOM 880 C C . SER A 1 115 ? 0.955 4.466 3.632 1.00 98.00 115 SER A C 1
ATOM 882 O O . SER A 1 115 ? 0.282 3.918 4.506 1.00 98.00 115 SER A O 1
ATOM 884 N N . MET A 1 116 ? 1.133 3.872 2.447 1.00 98.19 116 MET A N 1
ATOM 885 C CA . MET A 1 116 ? 0.548 2.557 2.164 1.00 98.19 116 MET A CA 1
ATOM 886 C C . MET A 1 116 ? 1.219 1.428 2.964 1.00 98.19 116 MET A C 1
ATOM 888 O O . MET A 1 116 ? 0.555 0.464 3.356 1.00 98.19 116 MET A O 1
ATOM 892 N N . TYR A 1 117 ? 2.526 1.520 3.228 1.00 97.38 117 TYR A N 1
ATOM 893 C CA . TYR A 1 117 ? 3.256 0.500 3.987 1.00 97.38 117 TYR A CA 1
ATOM 894 C C . TYR A 1 117 ? 2.817 0.442 5.463 1.00 97.38 117 TYR A C 1
ATOM 896 O O . TYR A 1 117 ? 2.785 -0.646 6.057 1.00 97.38 117 TYR A O 1
ATOM 904 N N . GLY A 1 118 ? 2.443 1.597 6.027 1.00 95.75 118 GLY A N 1
ATOM 905 C CA . GLY A 1 118 ? 1.943 1.784 7.394 1.00 95.75 118 GLY A CA 1
ATOM 906 C C . GLY A 1 118 ? 0.416 1.777 7.556 1.00 95.75 118 GLY A C 1
ATOM 907 O O . GLY A 1 118 ? -0.062 1.681 8.681 1.00 95.75 118 GLY A O 1
ATOM 908 N N . VAL A 1 119 ? -0.368 1.768 6.472 1.00 98.06 119 VAL A N 1
ATOM 909 C CA . VAL A 1 119 ? -1.789 2.184 6.461 1.00 98.06 119 VAL A CA 1
ATOM 910 C C . VAL A 1 119 ? -2.711 1.560 7.523 1.00 98.06 119 VAL A C 1
ATOM 912 O O . VAL A 1 119 ? -3.656 2.197 7.987 1.00 98.06 119 VAL A O 1
ATOM 915 N N . VAL A 1 120 ? -2.487 0.300 7.918 1.00 97.75 120 VAL A N 1
ATOM 916 C CA . VAL A 1 120 ? -3.298 -0.354 8.966 1.00 97.75 120 VAL A CA 1
ATOM 917 C C . VAL A 1 120 ? -2.919 0.138 10.359 1.00 97.75 120 VAL A C 1
ATOM 919 O O . VAL A 1 120 ? -3.797 0.250 11.212 1.00 97.75 120 VAL A O 1
ATOM 922 N N . TRP A 1 121 ? -1.636 0.416 10.590 1.00 96.19 121 TRP A N 1
ATOM 923 C CA . TRP A 1 121 ? -1.156 1.011 11.831 1.00 96.19 121 TRP A CA 1
ATOM 924 C C . TRP A 1 121 ? -1.751 2.405 11.999 1.00 96.19 121 TRP A C 1
ATOM 926 O O . TRP A 1 121 ? -2.431 2.648 12.992 1.00 96.19 121 TRP A O 1
ATOM 936 N N . ASP A 1 122 ? -1.617 3.248 10.974 1.00 97.69 122 ASP A N 1
ATOM 937 C CA . ASP A 1 122 ? -2.140 4.617 10.972 1.00 97.69 122 ASP A CA 1
ATOM 938 C C . ASP A 1 122 ? -3.657 4.626 11.192 1.00 97.69 122 ASP A C 1
ATOM 940 O O . ASP A 1 122 ? -4.185 5.359 12.029 1.00 97.69 122 ASP A O 1
ATOM 944 N N . ALA A 1 123 ? -4.383 3.738 10.501 1.00 98.25 123 ALA A N 1
ATOM 945 C CA . ALA A 1 123 ? -5.819 3.596 10.700 1.00 98.25 123 ALA A CA 1
ATOM 946 C C . ALA A 1 123 ? -6.169 3.179 12.134 1.00 98.25 123 ALA A C 1
ATOM 948 O O . ALA A 1 123 ? -7.142 3.684 12.694 1.00 98.25 123 ALA A O 1
ATOM 949 N N . TYR A 1 124 ? -5.409 2.250 12.722 1.00 97.94 124 TYR A N 1
ATOM 950 C CA . TYR A 1 124 ? -5.655 1.769 14.079 1.00 97.94 124 TYR A CA 1
ATOM 951 C C . TYR A 1 124 ? -5.388 2.861 15.116 1.00 97.94 124 TYR A C 1
ATOM 953 O O . TYR A 1 124 ? -6.197 3.060 16.025 1.00 97.94 124 TYR A O 1
ATOM 961 N N . GLU A 1 125 ? -4.300 3.608 14.946 1.00 97.50 125 GLU A N 1
ATOM 962 C CA . GLU A 1 125 ? -3.959 4.748 15.788 1.00 97.50 125 GLU A CA 1
ATOM 963 C C . GLU A 1 125 ? -5.084 5.791 15.772 1.00 97.50 125 GLU A C 1
ATOM 965 O O . GLU A 1 125 ? -5.552 6.220 16.829 1.00 97.50 125 GLU A O 1
ATOM 970 N N . VAL A 1 126 ? -5.607 6.116 14.584 1.00 97.81 126 VAL A N 1
ATOM 971 C CA . VAL A 1 126 ? -6.724 7.057 14.420 1.00 97.81 126 VAL A CA 1
ATOM 972 C C . VAL A 1 126 ? -7.991 6.575 15.134 1.00 97.81 126 VAL A C 1
ATOM 974 O O . VAL A 1 126 ? -8.586 7.337 15.896 1.00 97.81 126 VAL A O 1
ATOM 977 N N . VAL A 1 127 ? -8.424 5.324 14.927 1.00 98.19 127 VAL A N 1
ATOM 978 C CA . VAL A 1 127 ? -9.704 4.838 15.492 1.00 98.19 127 VAL A CA 1
ATOM 979 C C . VAL A 1 127 ? -9.646 4.555 16.994 1.00 98.19 127 VAL A C 1
ATOM 981 O O . VAL A 1 127 ? -10.691 4.498 17.641 1.00 98.19 127 VAL A O 1
ATOM 984 N N . THR A 1 128 ? -8.450 4.374 17.557 1.00 97.12 128 THR A N 1
ATOM 985 C CA . THR A 1 128 ? -8.251 4.129 18.995 1.00 97.12 128 THR A CA 1
ATOM 986 C C . THR A 1 128 ? -7.792 5.359 19.773 1.00 97.12 128 THR A C 1
ATOM 988 O O . THR A 1 128 ? -7.793 5.333 21.004 1.00 97.12 128 THR A O 1
ATOM 991 N N . GLY A 1 129 ? -7.428 6.441 19.079 1.00 95.69 129 GLY A N 1
ATOM 992 C CA . GLY A 1 129 ? -6.909 7.658 19.696 1.00 95.69 129 GLY A CA 1
ATOM 993 C C . GLY A 1 129 ? -5.475 7.512 20.210 1.00 95.69 129 GLY A C 1
ATOM 994 O O . GLY A 1 129 ? -5.169 8.032 21.283 1.00 95.69 129 GLY A O 1
ATOM 995 N N . GLY A 1 130 ? -4.612 6.807 19.473 1.00 92.56 130 GLY A N 1
ATOM 996 C CA . GLY A 1 130 ? -3.177 6.719 19.770 1.00 92.56 130 GLY A CA 1
ATOM 997 C C . GLY A 1 130 ? -2.682 5.364 20.281 1.00 92.56 130 GLY A C 1
ATOM 998 O O . GLY A 1 130 ? -1.598 5.307 20.858 1.00 92.56 130 GLY A O 1
ATOM 999 N N . GLN A 1 131 ? -3.460 4.280 20.162 1.00 93.00 131 GLN A N 1
ATOM 1000 C CA . GLN A 1 131 ? -2.975 2.950 20.546 1.00 93.00 131 GLN A CA 1
ATOM 1001 C C . GLN A 1 131 ? -2.267 2.253 19.385 1.00 93.00 131 GLN A C 1
ATOM 1003 O O . GLN A 1 131 ? -2.605 2.450 18.221 1.00 93.00 131 GLN A O 1
ATOM 1008 N N . GLU A 1 132 ? -1.333 1.365 19.719 1.00 88.88 132 GLU A N 1
ATOM 1009 C CA . GLU A 1 132 ? -0.704 0.471 18.750 1.00 88.88 132 GLU A CA 1
ATOM 1010 C C . GLU A 1 132 ? -1.609 -0.736 18.447 1.00 88.88 132 GLU A C 1
ATOM 1012 O O . GLU A 1 132 ? -2.269 -1.257 19.361 1.00 88.88 132 GLU A O 1
ATOM 1017 N N . PRO A 1 133 ? -1.644 -1.226 17.194 1.00 88.88 133 PRO A N 1
ATOM 1018 C CA . PRO A 1 133 ? -2.367 -2.442 16.855 1.00 88.88 133 PRO A CA 1
ATOM 1019 C C . PRO A 1 133 ? -1.792 -3.656 17.600 1.00 88.88 133 PRO A C 1
ATOM 1021 O O . PRO A 1 133 ? -0.613 -3.677 17.963 1.00 88.88 133 PRO A O 1
ATOM 1024 N N . PRO A 1 134 ? -2.599 -4.712 17.812 1.00 89.12 134 PRO A N 1
ATOM 1025 C CA . PRO A 1 134 ? -2.119 -5.930 18.449 1.00 89.12 134 PRO A CA 1
ATOM 1026 C C . PRO A 1 134 ? -0.888 -6.507 17.745 1.00 89.12 134 PRO A C 1
ATOM 1028 O O . PRO A 1 134 ? -0.790 -6.494 16.516 1.00 89.12 134 PRO A O 1
ATOM 1031 N N . ALA A 1 135 ? 0.024 -7.072 18.538 1.00 87.50 135 ALA A N 1
ATOM 1032 C CA . ALA A 1 135 ? 1.212 -7.728 18.015 1.00 87.50 135 ALA A CA 1
ATOM 1033 C C . ALA A 1 135 ? 0.837 -8.844 17.027 1.00 87.50 135 ALA A C 1
ATOM 1035 O O . ALA A 1 135 ? -0.028 -9.682 17.292 1.00 87.50 135 ALA A O 1
ATOM 1036 N N . VAL A 1 136 ? 1.529 -8.860 15.892 1.00 88.25 136 VAL A N 1
ATOM 1037 C CA . VAL A 1 136 ? 1.361 -9.856 14.832 1.00 88.25 136 VAL A CA 1
ATOM 1038 C C . VAL A 1 136 ? 2.336 -11.012 15.023 1.00 88.25 136 VAL A C 1
ATOM 1040 O O . VAL A 1 136 ? 3.455 -10.844 15.512 1.00 88.25 136 VAL A O 1
ATOM 1043 N N . MET A 1 137 ? 1.918 -12.207 14.625 1.00 79.56 137 MET A N 1
ATOM 1044 C CA . MET A 1 137 ? 2.748 -13.401 14.684 1.00 79.56 137 MET A CA 1
ATOM 1045 C C . MET A 1 137 ? 3.581 -13.489 13.410 1.00 79.56 137 MET A C 1
ATOM 1047 O O . MET A 1 137 ? 3.053 -13.757 12.333 1.00 79.56 137 MET A O 1
ATOM 1051 N N . GLY A 1 138 ? 4.895 -13.296 13.520 1.00 69.06 138 GLY A N 1
ATOM 1052 C CA . GLY A 1 138 ? 5.750 -13.383 12.347 1.00 69.06 138 GLY A CA 1
ATOM 1053 C C . GLY A 1 138 ? 7.239 -13.206 12.618 1.00 69.06 138 GLY A C 1
ATOM 1054 O O . GLY A 1 138 ? 7.656 -12.437 13.480 1.00 69.06 138 GLY A O 1
ATOM 1055 N N . ARG A 1 139 ? 8.057 -13.935 11.854 1.00 62.19 139 ARG A N 1
ATOM 1056 C CA . ARG A 1 139 ? 9.495 -13.690 11.682 1.00 62.19 139 ARG A CA 1
ATOM 1057 C C . ARG A 1 139 ? 9.740 -13.420 10.205 1.00 62.19 139 ARG A C 1
ATOM 1059 O O . ARG A 1 139 ? 9.246 -14.180 9.376 1.00 62.19 139 ARG A O 1
ATOM 1066 N N . TYR A 1 140 ? 10.537 -12.403 9.882 1.00 52.91 140 TYR A N 1
ATOM 1067 C CA . TYR A 1 140 ? 11.007 -12.217 8.509 1.00 52.91 140 TYR A CA 1
ATOM 1068 C C . TYR A 1 140 ? 11.735 -13.485 8.031 1.00 52.91 140 TYR A C 1
ATOM 1070 O O . TYR A 1 140 ? 12.609 -13.985 8.764 1.00 52.91 140 TYR A O 1
ATOM 1078 N N . PRO A 1 141 ? 11.411 -14.014 6.837 1.00 51.94 141 PRO A N 1
ATOM 1079 C CA . PRO A 1 141 ? 12.159 -15.121 6.258 1.00 51.94 141 PRO A CA 1
ATOM 1080 C C . PRO A 1 141 ? 13.606 -14.664 6.021 1.00 51.94 141 PRO A C 1
ATOM 1082 O O . PRO A 1 141 ? 13.854 -13.750 5.246 1.00 51.94 141 PRO A O 1
ATOM 1085 N N . GLY A 1 142 ? 14.555 -15.259 6.752 1.00 51.88 142 GLY A N 1
ATOM 1086 C CA . GLY A 1 142 ? 15.983 -14.891 6.726 1.00 51.88 142 GLY A CA 1
ATOM 1087 C C . GLY A 1 142 ? 16.562 -14.405 8.062 1.00 51.88 142 GLY A C 1
ATOM 1088 O O . GLY A 1 142 ? 17.775 -14.378 8.225 1.00 51.88 142 GLY A O 1
ATOM 1089 N N . SER A 1 143 ? 15.725 -14.115 9.064 1.00 45.59 143 SER A N 1
ATOM 1090 C CA . SER A 1 143 ? 16.181 -13.748 10.423 1.00 45.59 143 SER A CA 1
ATOM 1091 C C . SER A 1 143 ? 16.512 -14.948 11.326 1.00 45.59 143 SER A C 1
ATOM 1093 O O . SER A 1 143 ? 16.863 -14.782 12.498 1.00 45.59 143 SER A O 1
ATOM 1095 N N . ALA A 1 144 ? 16.432 -16.172 10.796 1.00 40.97 144 ALA A N 1
ATOM 1096 C CA . ALA A 1 144 ? 16.967 -17.345 11.467 1.00 40.97 144 ALA A CA 1
ATOM 1097 C C . ALA A 1 144 ? 18.498 -17.243 11.467 1.00 40.97 144 ALA A C 1
ATOM 1099 O O . ALA A 1 144 ? 19.163 -17.667 10.525 1.00 40.97 144 ALA A O 1
ATOM 1100 N N . ARG A 1 145 ? 19.065 -16.666 12.531 1.00 43.31 145 ARG A N 1
ATOM 1101 C CA . ARG A 1 145 ? 20.468 -16.902 12.868 1.00 43.31 145 ARG A CA 1
ATOM 1102 C C . ARG A 1 145 ? 20.614 -18.409 13.034 1.00 43.31 145 ARG A C 1
ATOM 1104 O O . ARG A 1 145 ? 20.071 -18.968 13.986 1.00 43.31 145 ARG A O 1
ATOM 1111 N N . ASP A 1 146 ? 21.289 -19.050 12.086 1.00 39.62 146 ASP A N 1
ATOM 1112 C CA . ASP A 1 146 ? 21.776 -20.408 12.264 1.00 39.62 146 ASP A CA 1
ATOM 1113 C C . ASP A 1 146 ? 22.591 -20.419 13.560 1.00 39.62 146 ASP A C 1
ATOM 1115 O O . ASP A 1 146 ? 23.619 -19.752 13.688 1.00 39.62 146 ASP A O 1
ATOM 1119 N N . GLY A 1 147 ? 22.066 -21.114 14.565 1.00 42.19 147 GLY A N 1
ATOM 1120 C CA . GLY A 1 147 ? 22.654 -21.251 15.888 1.00 42.19 147 GLY A CA 1
ATOM 1121 C C . GLY A 1 147 ? 23.890 -22.144 15.891 1.00 42.19 147 GLY A C 1
ATOM 1122 O O . GLY A 1 147 ? 24.135 -22.826 16.882 1.00 42.19 147 GLY A O 1
ATOM 1123 N N . THR A 1 148 ? 24.684 -22.161 14.821 1.00 38.88 148 THR A N 1
ATOM 1124 C CA . THR A 1 148 ? 26.013 -22.761 14.844 1.00 38.88 148 THR A CA 1
ATOM 1125 C C . THR A 1 148 ? 27.046 -21.691 15.177 1.00 38.88 148 THR A C 1
ATOM 1127 O O . THR A 1 148 ? 27.801 -21.200 14.340 1.00 38.88 148 THR A O 1
ATOM 1130 N N . SER A 1 149 ? 27.134 -21.360 16.469 1.00 36.91 149 SER A N 1
ATOM 1131 C CA . SER A 1 149 ? 28.349 -20.779 17.035 1.00 36.91 149 SER A CA 1
ATOM 1132 C C . SER A 1 149 ? 29.485 -21.794 16.879 1.00 36.91 149 SER A C 1
ATOM 1134 O O . SER A 1 149 ? 29.762 -22.594 17.772 1.00 36.91 149 SER A O 1
ATOM 1136 N N . ARG A 1 150 ? 30.142 -21.804 15.720 1.00 38.78 150 ARG A N 1
ATOM 1137 C CA . ARG A 1 150 ? 31.447 -22.439 15.578 1.00 38.78 150 ARG A CA 1
ATOM 1138 C C . ARG A 1 150 ? 32.477 -21.375 15.909 1.00 38.78 150 ARG A C 1
ATOM 1140 O O . ARG A 1 150 ? 32.934 -20.635 15.046 1.00 38.78 150 ARG A O 1
ATOM 1147 N N . THR A 1 151 ? 32.781 -21.262 17.195 1.00 35.00 151 THR A N 1
ATOM 1148 C CA . THR A 1 151 ? 33.935 -20.517 17.695 1.00 35.00 151 THR A CA 1
ATOM 1149 C C . THR A 1 151 ? 35.169 -20.986 16.920 1.00 35.00 151 THR A C 1
ATOM 1151 O O . THR A 1 151 ? 35.485 -22.178 16.969 1.00 35.00 151 THR A O 1
ATOM 1154 N N . PRO A 1 152 ? 35.886 -20.113 16.191 1.00 36.06 152 PRO A N 1
ATOM 1155 C CA . PRO A 1 152 ? 37.184 -20.491 15.675 1.00 36.06 152 PRO A CA 1
ATOM 1156 C C . PRO A 1 152 ? 38.137 -20.517 16.870 1.00 36.06 152 PRO A C 1
ATOM 1158 O O . PRO A 1 152 ? 38.518 -19.475 17.408 1.00 36.06 152 PRO A O 1
ATOM 1161 N N . THR A 1 153 ? 38.493 -21.717 17.326 1.00 34.72 153 THR A N 1
ATOM 1162 C CA . THR A 1 153 ? 39.585 -21.893 18.281 1.00 34.72 153 THR A CA 1
ATOM 1163 C C . THR A 1 153 ? 40.862 -21.389 17.622 1.00 34.72 153 THR A C 1
ATOM 1165 O O . THR A 1 153 ? 41.429 -22.016 16.731 1.00 34.72 153 THR A O 1
ATOM 1168 N N . ARG A 1 154 ? 41.301 -20.219 18.074 1.00 36.69 154 ARG A N 1
ATOM 1169 C CA . ARG A 1 154 ? 42.629 -19.673 17.834 1.00 36.69 154 ARG A CA 1
ATOM 1170 C C . ARG A 1 154 ? 43.648 -20.571 18.536 1.00 36.69 154 ARG A C 1
ATOM 1172 O O . ARG A 1 154 ? 43.889 -20.408 19.727 1.00 36.69 154 ARG A O 1
ATOM 1179 N N . THR A 1 155 ? 44.276 -21.480 17.804 1.00 35.16 155 THR A N 1
ATOM 1180 C CA . THR A 1 155 ? 45.591 -22.012 18.182 1.00 35.16 155 THR A CA 1
ATOM 1181 C C . THR A 1 155 ? 46.646 -21.292 17.364 1.00 35.16 155 THR A C 1
ATOM 1183 O O . THR A 1 155 ? 46.799 -21.523 16.167 1.00 3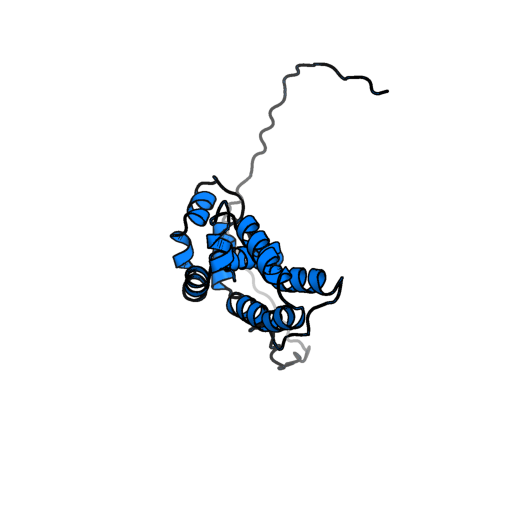5.16 155 THR A O 1
ATOM 1186 N N . ALA A 1 156 ? 47.349 -20.377 18.026 1.00 35.38 156 ALA A N 1
ATOM 1187 C CA . ALA A 1 156 ? 48.674 -19.974 17.605 1.00 35.38 156 ALA A CA 1
ATOM 1188 C C . ALA A 1 156 ? 49.619 -21.144 17.904 1.00 35.38 156 ALA A C 1
ATOM 1190 O O . ALA A 1 156 ? 49.696 -21.545 19.058 1.00 35.38 156 ALA A O 1
ATOM 1191 N N . ASP A 1 157 ? 50.306 -21.685 16.898 1.00 31.19 157 ASP A N 1
ATOM 1192 C CA . ASP A 1 157 ? 51.763 -21.754 16.970 1.00 31.19 157 ASP A CA 1
ATOM 1193 C C . ASP A 1 157 ? 52.420 -22.061 15.621 1.00 31.19 157 ASP A C 1
ATOM 1195 O O . ASP A 1 157 ? 51.841 -22.648 14.710 1.00 31.19 157 ASP A O 1
ATOM 1199 N N . ALA A 1 158 ? 53.630 -21.535 15.504 1.00 33.12 158 ALA A N 1
ATOM 1200 C CA . ALA A 1 158 ? 54.323 -21.171 14.285 1.00 33.12 158 ALA A CA 1
ATOM 1201 C C . ALA A 1 158 ? 55.005 -22.331 13.541 1.00 33.12 158 ALA A C 1
ATOM 1203 O O . ALA A 1 158 ? 55.592 -23.216 14.155 1.00 33.12 158 ALA A O 1
ATOM 1204 N N . CYS A 1 159 ? 55.131 -22.197 12.216 1.00 29.02 159 CYS A N 1
ATOM 1205 C CA . CYS A 1 159 ? 56.358 -22.586 11.520 1.00 29.02 159 CYS A CA 1
ATOM 1206 C C . CYS A 1 159 ? 56.761 -21.526 10.485 1.00 29.02 159 CYS A C 1
ATOM 1208 O O . CYS A 1 159 ? 56.049 -21.227 9.530 1.00 29.02 159 CYS A O 1
ATOM 1210 N N . ARG A 1 160 ? 57.931 -20.943 10.758 1.00 33.53 160 ARG A N 1
ATOM 1211 C CA . ARG A 1 160 ? 58.740 -20.052 9.924 1.00 33.53 160 ARG A CA 1
ATOM 1212 C C . ARG A 1 160 ? 59.103 -20.712 8.591 1.00 33.53 160 ARG A C 1
ATOM 1214 O O . ARG A 1 160 ? 59.537 -21.858 8.596 1.00 33.53 160 ARG A O 1
ATOM 1221 N N . ASN A 1 161 ? 59.035 -19.952 7.498 1.00 29.25 161 ASN A N 1
ATOM 1222 C CA . ASN A 1 161 ? 60.197 -19.547 6.685 1.00 29.25 161 ASN A CA 1
ATOM 1223 C C . ASN A 1 161 ? 59.732 -18.932 5.349 1.00 29.25 161 ASN A C 1
ATOM 1225 O O . ASN A 1 161 ? 59.115 -19.590 4.522 1.00 29.25 161 ASN A O 1
ATOM 1229 N N . SER A 1 162 ? 60.084 -17.665 5.134 1.00 32.88 162 SER A N 1
ATOM 1230 C CA . SER A 1 162 ? 60.430 -17.108 3.811 1.00 32.88 162 SER A CA 1
ATOM 1231 C C . SER A 1 162 ? 61.964 -17.198 3.650 1.00 32.88 162 SER A C 1
ATOM 1233 O O . SER A 1 162 ? 62.608 -17.468 4.669 1.00 32.88 162 SER A O 1
ATOM 1235 N N . PRO A 1 163 ? 62.604 -16.924 2.487 1.00 47.25 163 PRO A N 1
ATOM 1236 C CA . PRO A 1 163 ? 62.081 -16.345 1.236 1.00 47.25 163 PRO A CA 1
ATOM 1237 C C . PRO A 1 163 ? 62.560 -17.061 -0.056 1.00 47.25 163 PRO A C 1
ATOM 1239 O O . PRO A 1 163 ? 63.508 -17.831 -0.029 1.00 47.25 163 PRO A O 1
ATOM 1242 N N . HIS A 1 164 ? 61.978 -16.728 -1.215 1.00 30.08 164 HIS A N 1
ATOM 1243 C CA . HIS A 1 164 ? 62.772 -16.360 -2.398 1.00 30.08 164 HIS A CA 1
ATOM 1244 C C . HIS A 1 164 ? 61.951 -15.517 -3.389 1.00 30.08 164 HIS A C 1
ATOM 1246 O O . HIS A 1 164 ? 60.812 -15.808 -3.732 1.00 30.08 164 HIS A O 1
ATOM 1252 N N . SER A 1 165 ? 62.601 -14.426 -3.772 1.00 29.20 165 SER A N 1
ATOM 1253 C CA . SER A 1 165 ? 62.333 -13.390 -4.768 1.00 29.20 165 SER A CA 1
ATOM 1254 C C . SER A 1 165 ? 62.076 -13.894 -6.193 1.00 29.20 165 SER A C 1
ATOM 1256 O O . SER A 1 165 ? 62.744 -14.837 -6.604 1.00 29.20 165 SER A O 1
ATOM 1258 N N . SER A 1 166 ? 61.281 -13.162 -6.992 1.00 28.66 166 SER A N 1
ATOM 1259 C CA . SER A 1 166 ? 61.791 -12.369 -8.138 1.00 28.66 166 SER A CA 1
ATOM 1260 C C . SER A 1 166 ? 60.670 -11.824 -9.052 1.00 28.66 166 SER A C 1
ATOM 1262 O O . SER A 1 166 ? 59.870 -12.598 -9.560 1.00 28.66 166 SER A O 1
ATOM 1264 N N . THR A 1 167 ? 60.727 -10.499 -9.294 1.00 30.58 167 THR A N 1
ATOM 1265 C CA . THR A 1 167 ? 60.416 -9.721 -10.534 1.00 30.58 167 THR A CA 1
ATOM 1266 C C . THR A 1 167 ? 59.004 -9.780 -11.146 1.00 30.58 167 THR A C 1
ATOM 1268 O O . THR A 1 167 ? 58.557 -10.841 -11.551 1.00 30.58 167 THR A O 1
ATOM 1271 N N . ALA A 1 168 ? 58.246 -8.666 -11.120 1.00 30.36 168 ALA A N 1
ATOM 1272 C CA . ALA A 1 168 ? 58.126 -7.606 -12.163 1.00 30.36 168 ALA A CA 1
ATOM 1273 C C . ALA A 1 168 ? 57.227 -8.071 -13.342 1.00 30.36 168 ALA A C 1
ATOM 1275 O O . ALA A 1 168 ? 57.372 -9.194 -13.787 1.00 30.36 168 ALA A O 1
ATOM 1276 N N . GLU A 1 169 ? 56.212 -7.358 -13.843 1.00 28.98 169 GLU A N 1
ATOM 1277 C CA . GLU A 1 169 ? 56.139 -5.968 -14.307 1.00 28.98 169 GLU A CA 1
ATOM 1278 C C . GLU A 1 169 ? 54.670 -5.501 -14.509 1.00 28.98 169 GLU A C 1
ATOM 1280 O O . GLU A 1 169 ? 53.791 -6.306 -14.795 1.00 28.98 169 GLU A O 1
ATOM 1285 N N . SER A 1 170 ? 54.476 -4.178 -14.392 1.00 31.97 170 SER A N 1
ATOM 1286 C CA . SER A 1 170 ? 53.639 -3.238 -15.178 1.00 31.97 170 SER A CA 1
ATOM 1287 C C . SER A 1 170 ? 52.195 -3.550 -15.628 1.00 31.97 170 SER A C 1
ATOM 1289 O O . SER A 1 170 ? 51.916 -4.530 -16.306 1.00 31.97 170 SER A O 1
ATOM 1291 N N . GLY A 1 171 ? 51.301 -2.569 -15.412 1.00 31.50 171 GLY A N 1
ATOM 1292 C CA . GLY A 1 171 ? 49.995 -2.475 -16.082 1.00 31.50 171 GLY A CA 1
ATOM 1293 C C . GLY A 1 171 ? 49.059 -1.415 -15.488 1.00 31.50 171 GLY A C 1
ATOM 1294 O O . GLY A 1 171 ? 48.207 -1.721 -14.665 1.00 31.50 171 GLY A O 1
ATOM 1295 N N . VAL A 1 172 ? 49.249 -0.158 -15.887 1.00 32.91 172 VAL A N 1
ATOM 1296 C CA . VAL A 1 172 ? 48.475 1.044 -15.517 1.00 32.91 172 VAL A CA 1
ATOM 1297 C C . VAL A 1 172 ? 47.076 1.050 -16.156 1.00 32.91 172 VAL A C 1
ATOM 1299 O O . VAL A 1 172 ? 46.976 0.751 -17.338 1.00 32.91 172 VAL A O 1
ATOM 1302 N N . GLN A 1 173 ? 46.043 1.508 -15.428 1.00 32.19 173 GLN A N 1
ATOM 1303 C CA . GLN A 1 173 ? 45.157 2.613 -15.858 1.00 32.19 173 GLN A CA 1
ATOM 1304 C C . GLN A 1 173 ? 44.233 3.081 -14.716 1.00 32.19 173 GLN A C 1
ATOM 1306 O O . GLN A 1 173 ? 43.215 2.471 -14.405 1.00 32.19 173 GLN A O 1
ATOM 1311 N N . ARG A 1 174 ? 44.613 4.204 -14.091 1.00 34.38 174 ARG A N 1
ATOM 1312 C CA . ARG A 1 174 ? 43.717 5.083 -13.329 1.00 34.38 174 ARG A CA 1
ATOM 1313 C C . ARG A 1 174 ? 43.136 6.086 -14.324 1.00 34.38 174 ARG A C 1
ATOM 1315 O O . ARG A 1 174 ? 43.888 6.655 -15.110 1.00 34.38 174 ARG A O 1
ATOM 1322 N N . VAL A 1 175 ? 41.822 6.268 -14.306 1.00 36.03 175 VAL A N 1
ATOM 1323 C CA . VAL A 1 175 ? 41.136 7.288 -15.103 1.00 36.03 175 VAL A CA 1
ATOM 1324 C C . VAL A 1 175 ? 41.049 8.543 -14.237 1.00 36.03 175 VAL A C 1
ATOM 1326 O O . VAL A 1 175 ? 40.403 8.525 -13.191 1.00 36.03 175 VAL A O 1
ATOM 1329 N N . ASP A 1 176 ? 41.757 9.597 -14.639 1.00 31.09 176 ASP A N 1
ATOM 1330 C CA . ASP A 1 176 ? 41.725 10.907 -13.992 1.00 31.09 176 ASP A CA 1
ATOM 1331 C C . ASP A 1 176 ? 40.446 11.660 -14.389 1.00 31.09 176 ASP A C 1
ATOM 1333 O O . ASP A 1 176 ? 40.173 11.881 -15.571 1.00 31.09 176 ASP A O 1
ATOM 1337 N N . PHE A 1 177 ? 39.660 12.077 -13.393 1.00 29.11 177 PHE A N 1
ATOM 1338 C CA . PHE A 1 177 ? 38.525 12.981 -13.572 1.00 29.11 177 PHE A CA 1
ATOM 1339 C C . PHE A 1 177 ? 39.041 14.425 -13.506 1.00 29.11 177 PHE A C 1
ATOM 1341 O O . PHE A 1 177 ? 39.422 14.920 -12.445 1.00 29.11 177 PHE A O 1
ATOM 1348 N N . ALA A 1 178 ? 39.108 15.091 -14.658 1.00 34.59 178 ALA A N 1
ATOM 1349 C CA . ALA A 1 178 ? 39.535 16.480 -14.759 1.00 34.59 178 ALA A CA 1
ATOM 1350 C C . ALA A 1 178 ? 38.394 17.436 -14.369 1.00 34.59 178 ALA A C 1
ATOM 1352 O O . ALA A 1 178 ? 37.404 17.568 -15.088 1.00 34.59 178 ALA A O 1
ATOM 1353 N N . CYS A 1 179 ? 38.574 18.165 -13.267 1.00 31.86 179 CYS A N 1
ATOM 1354 C CA . CYS A 1 179 ? 37.807 19.368 -12.954 1.00 31.86 179 CYS A CA 1
ATOM 1355 C C . CYS A 1 179 ? 38.097 20.456 -14.003 1.00 31.86 179 CYS A C 1
ATOM 1357 O O . CYS A 1 179 ? 39.227 20.937 -14.100 1.00 31.86 179 CYS A O 1
ATOM 1359 N N . ARG A 1 180 ? 37.084 20.890 -14.763 1.00 35.34 180 ARG A N 1
ATOM 1360 C CA . ARG A 1 180 ? 37.134 22.158 -15.506 1.00 35.34 180 ARG A CA 1
ATOM 1361 C C . ARG A 1 180 ? 36.379 23.230 -14.735 1.00 35.34 180 ARG A C 1
ATOM 1363 O O . ARG A 1 180 ? 35.169 23.140 -14.563 1.00 35.34 180 ARG A O 1
ATOM 1370 N N . GLY A 1 181 ? 37.129 24.236 -14.296 1.00 32.38 181 GLY A N 1
ATOM 1371 C CA . GLY A 1 181 ? 36.600 25.509 -13.831 1.00 32.38 181 GLY A CA 1
ATOM 1372 C C . GLY A 1 181 ? 36.074 26.364 -14.986 1.00 32.38 181 GLY A C 1
ATOM 1373 O O . GLY A 1 181 ? 36.551 26.272 -16.119 1.00 32.38 181 GLY A O 1
ATOM 1374 N N . GLY A 1 182 ? 35.100 27.205 -14.654 1.00 32.53 182 GLY A N 1
ATOM 1375 C CA . GLY A 1 182 ? 34.540 28.247 -15.504 1.00 32.53 182 GLY A CA 1
ATOM 1376 C C . GLY A 1 182 ? 33.876 29.320 -14.641 1.00 32.53 182 GLY A C 1
ATOM 1377 O O . GLY A 1 182 ? 32.682 29.262 -14.384 1.00 32.53 182 GLY A O 1
ATOM 1378 N N . GLU A 1 183 ? 34.678 30.271 -14.163 1.00 33.31 183 GLU A N 1
ATOM 1379 C CA . GLU A 1 183 ? 34.270 31.651 -13.839 1.00 33.31 183 GLU A CA 1
ATOM 1380 C C . GLU A 1 183 ? 33.876 32.366 -15.155 1.00 33.31 183 GLU A C 1
ATOM 1382 O O . GLU A 1 183 ? 34.363 31.982 -16.214 1.00 33.31 183 GLU A O 1
ATOM 1387 N N . SER A 1 184 ? 33.074 33.428 -15.257 1.00 37.59 184 SER A N 1
ATOM 1388 C CA . SER A 1 184 ? 32.358 34.328 -14.343 1.00 37.59 184 SER A CA 1
ATOM 1389 C C . SER A 1 184 ? 31.497 35.224 -15.255 1.00 37.59 184 SER A C 1
ATOM 1391 O O . SER A 1 184 ? 32.009 35.613 -16.302 1.00 37.59 184 SER A O 1
ATOM 1393 N N . THR A 1 185 ? 30.273 35.643 -14.903 1.00 34.78 185 THR A N 1
ATOM 1394 C CA . THR A 1 185 ? 29.804 37.019 -15.210 1.00 34.78 185 THR A CA 1
ATOM 1395 C C . THR A 1 185 ? 28.644 37.429 -14.296 1.00 34.78 185 THR A C 1
ATOM 1397 O O . THR A 1 185 ? 27.606 36.780 -14.229 1.00 34.78 185 THR A O 1
ATOM 1400 N N . SER A 1 186 ? 28.872 38.547 -13.611 1.00 36.12 186 SER A N 1
ATOM 1401 C CA . SER A 1 186 ? 27.980 39.329 -12.754 1.00 36.12 186 SER A CA 1
ATOM 1402 C C . SER A 1 186 ? 26.812 39.970 -13.513 1.00 36.12 186 SER A C 1
ATOM 1404 O O . SER A 1 186 ? 27.052 40.592 -14.545 1.00 36.12 186 SER A O 1
ATOM 1406 N N . ILE A 1 187 ? 25.597 39.932 -12.946 1.00 38.34 187 ILE A N 1
ATOM 1407 C CA . ILE A 1 187 ? 24.589 40.999 -13.080 1.00 38.34 187 ILE A CA 1
ATOM 1408 C C . ILE A 1 187 ? 23.876 41.151 -11.728 1.00 38.34 187 ILE A C 1
ATOM 1410 O O . ILE A 1 187 ? 23.269 40.211 -11.222 1.00 38.34 187 ILE A O 1
ATOM 1414 N N . GLY A 1 188 ? 23.986 42.342 -11.137 1.00 35.41 188 GLY A N 1
ATOM 1415 C CA . GLY A 1 188 ? 23.322 42.717 -9.892 1.00 35.41 188 GLY A CA 1
ATOM 1416 C C . GLY A 1 188 ? 21.850 43.105 -10.072 1.00 35.41 188 GLY A C 1
ATOM 1417 O O . GLY A 1 188 ? 21.434 43.569 -11.132 1.00 35.41 188 GLY A O 1
ATOM 1418 N N . GLY A 1 189 ? 21.083 42.967 -8.991 1.00 34.41 189 GLY A N 1
ATOM 1419 C CA . GLY A 1 189 ? 19.710 43.457 -8.844 1.00 34.41 189 GLY A CA 1
ATOM 1420 C C . GLY A 1 189 ? 19.171 43.163 -7.435 1.00 34.41 189 GLY A C 1
ATOM 1421 O O . GLY A 1 189 ? 19.655 42.228 -6.809 1.00 34.41 189 GLY A O 1
ATOM 1422 N N . PRO A 1 190 ? 18.266 43.990 -6.885 1.00 45.66 190 PRO A N 1
ATOM 1423 C CA . PRO A 1 190 ? 18.428 44.561 -5.544 1.00 45.66 190 PRO A CA 1
ATOM 1424 C C . PRO A 1 190 ? 17.761 43.789 -4.391 1.00 45.66 190 PRO A C 1
ATOM 1426 O O . PRO A 1 190 ? 16.732 43.139 -4.547 1.00 45.66 190 PRO A O 1
ATOM 1429 N N . THR A 1 191 ? 18.335 43.957 -3.198 1.00 51.88 191 THR A N 1
ATOM 1430 C CA . THR A 1 191 ? 17.809 43.529 -1.891 1.00 51.88 191 THR A CA 1
ATOM 1431 C C . THR A 1 191 ? 16.591 44.357 -1.447 1.00 51.88 191 THR A C 1
ATOM 1433 O O . THR A 1 191 ? 16.665 45.588 -1.515 1.00 51.88 191 THR A O 1
ATOM 1436 N N . PRO A 1 192 ? 15.523 43.747 -0.900 1.00 50.28 192 PRO A N 1
ATOM 1437 C CA . PRO A 1 192 ? 14.463 44.471 -0.196 1.00 50.28 192 PRO A CA 1
ATOM 1438 C C . PRO A 1 192 ? 14.806 44.660 1.297 1.00 50.28 192 PRO A C 1
ATOM 1440 O O . PRO A 1 192 ? 15.422 43.770 1.890 1.00 50.28 192 PRO A O 1
ATOM 1443 N N . PRO A 1 193 ? 14.408 45.768 1.951 1.00 58.22 193 PRO A N 1
ATOM 1444 C CA . PRO A 1 193 ? 14.486 45.861 3.402 1.00 58.22 193 PRO A CA 1
ATOM 1445 C C . PRO A 1 193 ? 13.258 45.229 4.072 1.00 58.22 193 PRO A C 1
ATOM 1447 O O . PRO A 1 193 ? 12.123 45.395 3.628 1.00 58.22 193 PRO A O 1
ATOM 1450 N N . VAL A 1 194 ? 13.523 44.535 5.177 1.00 53.41 194 VAL A N 1
ATOM 1451 C CA . VAL A 1 194 ? 12.545 44.033 6.146 1.00 53.41 194 VAL A CA 1
ATOM 1452 C C . VAL A 1 194 ? 12.396 45.059 7.269 1.00 53.41 194 VAL A C 1
ATOM 1454 O O . VAL A 1 194 ? 13.392 45.382 7.919 1.00 53.41 194 VAL A O 1
ATOM 1457 N N . SER A 1 195 ? 11.172 45.538 7.507 1.00 56.41 195 SER A N 1
ATOM 1458 C CA . SER A 1 195 ? 10.502 45.736 8.814 1.00 56.41 195 SER A CA 1
ATOM 1459 C C . SER A 1 195 ? 9.151 46.408 8.596 1.00 56.41 195 SER A C 1
ATOM 1461 O O . SER A 1 195 ? 9.126 47.441 7.892 1.00 56.41 195 SER A O 1
#

Secondary structure (DSSP, 8-state):
-HHHHHHH-S-TT-HHHHHHHHHHHHHTS-HHHHHTTHHHHHHHHHHH--HHHHHHHHHHTT---HHHHHHHHHHHHHT-HHHHHHHHH-GGGGGGSHHHHHHHHTSS-----HHHHHHHHHHHHHHHTSPPPPPP----TT-----------------------------------------------PPPPP-